Protein AF-A0AA88HCI7-F1 (afdb_monomer_lite)

Foldseek 3Di:
DVVVVVVVVVVVVVVVVVVVVVVVVVVLVVVLVVLVVVLVVVCVVCVVVVVDPDDCDDDPVSNVVCVVCVDVVNVVVSVVSVVVNVVSVVVVVVVVVVVVVVVVVVVVVVVVLVVLLVVLVVLLVVLVVCLVPVQDQDLDLVVLVVVLVVLVVVVVVLVVVVVSLVVSLDDPPDDVVSVVSNVVSVVSSVVSNVSSVVSNVVSVVSSVVSVVLVVLVVVVVVVVVVVVVVVVVVVPDDDDPDPVVVVVVVVVVVVVVVVVVVCVVVVVVSPPDDPDPPPPPDDDDDDDDD

Sequence (290 aa):
MTDLKNKWQDVCNRSVERQRKLEEGLLFSGQFKDALQALLDWLCKVDLPLMKEGPVHGDLDTVIFFKEHATPEDAASVQNKVKQLDESWNKVSEAAQARSDRLEDALTNAEELHRRVKMLFDWLSDGEMELRFNGQLLDDQDECVDQTGDHNRFFEELNEKEHEKNDTLCHPDAVSVIRHWITVIQSRWDEVSNWSRQRDHRFEEHIKQLCNSDELLEELLSWPTKQENTLVDRDAEPLPDHIPTVEKLIEEHNQLMEETAARTPELDRVCKPKQQPKLSMTRKPSRTPM

Secondary structure (DSSP, 8-state):
-HHHHHHHHHHHHHHHHHHHHHHHHHHHHHHHHHHHHHHHHHHHHHHHHHS----S---HHHHHHHHHHS-HHHHHHHHHHHHHHHHHHHHHHHHHHHHHHHHHHHHHHHHHHHHHHHHHHHHHHHHHHHHHH--PPPSSHHHHHHHHHHHHHHHHHHHHHHHHHHHHT--TT--HHHHHHHHHHHHHHHHHHHHHHHHHHHHHHHHHHHHHHHHHHHHHHHHHHHHHHHHHHHHHSPPPS-HHHHHHHHHHHHHHHHHHHHHHHHHHHHSS---PPP----PPP-----

pLDDT: mean 80.74, std 13.55, range [34.84, 94.0]

InterPro domains:
  IPR018159 Spectrin/alpha-actinin [cd00176] (110-272)
  IPR043197 Plakin [PTHR23169] (3-275)

Structure (mmCIF, N/CA/C/O backbone):
data_AF-A0AA88HCI7-F1
#
_entry.id   AF-A0AA88HCI7-F1
#
loop_
_atom_site.group_PDB
_atom_site.id
_atom_site.type_symbol
_atom_site.label_atom_id
_atom_site.label_alt_id
_atom_site.label_comp_id
_atom_site.label_asym_id
_atom_site.label_entity_id
_atom_site.label_seq_id
_atom_site.pdbx_PDB_ins_code
_atom_site.Cartn_x
_atom_site.Cartn_y
_atom_site.Cartn_z
_atom_site.occupancy
_atom_site.B_iso_or_equiv
_atom_site.auth_seq_id
_atom_site.auth_comp_id
_atom_site.auth_asym_id
_atom_site.auth_atom_id
_atom_site.pdbx_PDB_model_num
ATOM 1 N N . MET A 1 1 ? 32.315 -7.203 7.771 1.00 54.06 1 MET A N 1
ATOM 2 C CA . MET A 1 1 ? 33.521 -6.560 7.185 1.00 54.06 1 MET A CA 1
ATOM 3 C C . MET A 1 1 ? 33.781 -7.057 5.758 1.00 54.06 1 MET A C 1
ATOM 5 O O . MET A 1 1 ? 34.031 -6.240 4.882 1.00 54.06 1 MET A O 1
ATOM 9 N N . THR A 1 2 ? 33.639 -8.361 5.500 1.00 81.38 2 THR A N 1
ATOM 10 C CA . THR A 1 2 ? 33.740 -8.991 4.168 1.00 81.38 2 THR A CA 1
ATOM 11 C C . THR A 1 2 ? 32.734 -8.436 3.150 1.00 81.38 2 THR A C 1
ATOM 13 O O . THR A 1 2 ? 33.129 -8.086 2.044 1.00 81.38 2 THR A O 1
ATOM 16 N N . ASP A 1 3 ? 31.474 -8.227 3.546 1.00 86.69 3 ASP A N 1
ATOM 17 C CA . ASP A 1 3 ? 30.434 -7.708 2.637 1.00 86.69 3 ASP A CA 1
ATOM 18 C C . ASP A 1 3 ? 30.705 -6.288 2.143 1.00 86.69 3 ASP A C 1
ATOM 20 O O . ASP A 1 3 ? 30.456 -5.967 0.984 1.00 86.69 3 ASP A O 1
ATOM 24 N N . LEU A 1 4 ? 31.252 -5.430 3.010 1.00 80.31 4 LEU A N 1
ATOM 25 C CA . LEU A 1 4 ? 31.628 -4.069 2.632 1.00 80.31 4 LEU A CA 1
ATOM 26 C C . LEU A 1 4 ? 32.764 -4.087 1.605 1.00 80.31 4 LEU A C 1
ATOM 28 O O . LEU A 1 4 ? 32.733 -3.331 0.640 1.00 80.31 4 LEU A O 1
ATOM 32 N N . LYS A 1 5 ? 33.741 -4.982 1.792 1.00 87.88 5 LYS A N 1
ATOM 33 C CA . LYS A 1 5 ? 34.864 -5.158 0.870 1.00 87.88 5 LYS A CA 1
ATOM 34 C C . LYS A 1 5 ? 34.399 -5.684 -0.492 1.00 87.88 5 LYS A C 1
ATOM 36 O O . LYS A 1 5 ? 34.857 -5.178 -1.510 1.00 87.88 5 LYS A O 1
ATOM 41 N N . ASN A 1 6 ? 33.453 -6.623 -0.508 1.00 92.50 6 ASN A N 1
ATOM 42 C CA . ASN A 1 6 ? 32.854 -7.141 -1.741 1.00 92.50 6 ASN A CA 1
ATOM 43 C C . ASN A 1 6 ? 32.078 -6.046 -2.487 1.00 92.50 6 ASN A C 1
ATOM 45 O O . ASN A 1 6 ? 32.354 -5.792 -3.654 1.00 92.50 6 ASN A O 1
ATOM 49 N N . LYS A 1 7 ? 31.199 -5.309 -1.790 1.00 90.56 7 LYS A N 1
ATOM 50 C CA . LYS A 1 7 ? 30.463 -4.176 -2.380 1.00 90.56 7 LYS A CA 1
ATOM 51 C C . LYS A 1 7 ? 31.399 -3.097 -2.929 1.00 90.56 7 LYS A C 1
ATOM 53 O O . LYS A 1 7 ? 31.144 -2.549 -3.996 1.00 90.56 7 LYS A O 1
ATOM 58 N N . TRP A 1 8 ? 32.485 -2.796 -2.217 1.00 84.81 8 TRP A N 1
ATOM 59 C CA . TRP A 1 8 ? 33.495 -1.839 -2.670 1.00 84.81 8 TRP A CA 1
ATOM 60 C C . TRP A 1 8 ? 34.186 -2.309 -3.955 1.00 84.81 8 TRP A C 1
ATOM 62 O O . TRP A 1 8 ? 34.300 -1.545 -4.912 1.00 84.81 8 TRP A O 1
ATOM 72 N N . GLN A 1 9 ? 34.589 -3.582 -4.003 1.00 92.88 9 GLN A N 1
ATOM 73 C CA . GLN A 1 9 ? 35.205 -4.184 -5.183 1.00 92.88 9 GLN A CA 1
ATOM 74 C C . GLN A 1 9 ? 34.256 -4.159 -6.391 1.00 92.88 9 GLN A C 1
ATOM 76 O O . GLN A 1 9 ? 34.680 -3.804 -7.490 1.00 92.88 9 GLN A O 1
ATOM 81 N N . ASP A 1 10 ? 32.972 -4.457 -6.185 1.00 93.12 10 ASP A N 1
ATOM 82 C CA . ASP A 1 10 ? 31.955 -4.411 -7.239 1.00 93.12 10 ASP A CA 1
ATOM 83 C C . ASP A 1 10 ? 31.770 -3.000 -7.799 1.00 93.12 10 ASP A C 1
ATOM 85 O O . ASP A 1 10 ? 31.700 -2.820 -9.016 1.00 93.12 10 ASP A O 1
ATOM 89 N N . VAL A 1 11 ? 31.733 -1.980 -6.935 1.00 90.31 11 VAL A N 1
ATOM 90 C CA . VAL A 1 11 ? 31.652 -0.577 -7.367 1.00 90.31 11 VAL A CA 1
ATOM 91 C C . VAL A 1 11 ? 32.881 -0.193 -8.190 1.00 90.31 11 VAL A C 1
ATOM 93 O O . VAL A 1 11 ? 32.729 0.389 -9.266 1.00 90.31 11 VAL A O 1
ATOM 96 N N . CYS A 1 12 ? 34.086 -0.558 -7.742 1.00 90.88 12 CYS A N 1
ATOM 97 C CA . CYS A 1 12 ? 35.315 -0.312 -8.496 1.00 90.88 12 CYS A CA 1
ATOM 98 C C . CYS A 1 12 ? 35.282 -0.996 -9.872 1.00 90.88 12 CYS A C 1
ATOM 100 O O . CYS A 1 12 ? 35.531 -0.341 -10.884 1.00 90.88 12 CYS A O 1
ATOM 102 N N . ASN A 1 13 ? 34.899 -2.275 -9.929 1.00 92.44 13 ASN A N 1
ATOM 103 C CA . ASN A 1 13 ? 34.812 -3.037 -11.176 1.00 92.44 13 ASN A CA 1
ATOM 104 C C . ASN A 1 13 ? 33.786 -2.426 -12.145 1.00 92.44 13 ASN A C 1
ATOM 106 O O . ASN A 1 13 ? 34.087 -2.206 -13.318 1.00 92.44 13 ASN A O 1
ATOM 110 N N . ARG A 1 14 ? 32.586 -2.081 -11.656 1.00 92.12 14 ARG A N 1
ATOM 111 C CA . ARG A 1 14 ? 31.541 -1.431 -12.465 1.00 92.12 14 ARG A CA 1
ATOM 112 C C . ARG A 1 14 ? 31.965 -0.049 -12.956 1.00 92.12 14 ARG A C 1
ATOM 114 O O . ARG A 1 14 ? 31.597 0.331 -14.065 1.00 92.12 14 ARG A O 1
ATOM 121 N N . SER A 1 15 ? 32.724 0.696 -12.153 1.00 84.06 15 SER A N 1
ATOM 122 C CA . SER A 1 15 ? 33.252 2.005 -12.542 1.00 84.06 15 SER A CA 1
ATOM 123 C C . SER A 1 15 ? 34.246 1.887 -13.695 1.00 84.06 15 SER A C 1
ATOM 125 O O . SER A 1 15 ? 34.133 2.630 -14.667 1.00 84.06 15 SER A O 1
ATOM 127 N N . VAL A 1 16 ? 35.182 0.936 -13.614 1.00 92.75 16 VAL A N 1
ATOM 128 C CA . VAL A 1 16 ? 36.160 0.676 -14.683 1.00 92.75 16 VAL A CA 1
ATOM 129 C C . VAL A 1 16 ? 35.457 0.218 -15.960 1.00 92.75 16 VAL A C 1
ATOM 131 O O . VAL A 1 16 ? 35.714 0.756 -17.032 1.00 92.75 16 VAL A O 1
ATOM 134 N N . GLU A 1 17 ? 34.505 -0.709 -15.852 1.00 91.88 17 GLU A N 1
ATOM 135 C CA . GLU A 1 17 ? 33.757 -1.197 -17.014 1.00 91.88 17 GLU A CA 1
ATOM 136 C C . GLU A 1 17 ? 32.902 -0.097 -17.664 1.00 91.88 17 GLU A C 1
ATOM 138 O O . GLU A 1 17 ? 32.804 -0.012 -18.889 1.00 91.88 17 GLU A O 1
ATOM 143 N N . ARG A 1 18 ? 32.307 0.798 -16.864 1.00 90.31 18 ARG A N 1
ATOM 144 C CA . ARG A 1 18 ? 31.607 1.980 -17.384 1.00 90.31 18 ARG A CA 1
ATOM 145 C C . ARG A 1 18 ? 32.567 2.922 -18.107 1.00 90.31 18 ARG A C 1
ATOM 147 O O . ARG A 1 18 ? 32.209 3.403 -19.177 1.00 90.31 18 ARG A O 1
ATOM 154 N N . GLN A 1 19 ? 33.749 3.180 -17.545 1.00 85.50 19 GLN A N 1
ATOM 155 C CA . GLN A 1 19 ? 34.764 4.031 -18.171 1.00 85.50 19 GLN A CA 1
ATOM 156 C C . GLN A 1 19 ? 35.184 3.471 -19.535 1.00 85.50 19 GLN A C 1
ATOM 158 O O . GLN A 1 19 ? 35.137 4.201 -20.521 1.00 85.50 19 GLN A O 1
ATOM 163 N N . ARG A 1 20 ? 35.460 2.162 -19.617 1.00 91.19 20 ARG A N 1
ATOM 164 C CA . ARG A 1 20 ? 35.781 1.475 -20.878 1.00 91.19 20 ARG A CA 1
ATOM 165 C C . ARG A 1 20 ? 34.685 1.666 -21.929 1.00 91.19 20 ARG A C 1
ATOM 167 O O . ARG A 1 20 ? 34.968 2.078 -23.048 1.00 91.19 20 ARG A O 1
ATOM 174 N N . LYS A 1 21 ? 33.419 1.437 -21.562 1.00 86.50 21 LYS A N 1
ATOM 175 C CA . LYS A 1 21 ? 32.278 1.629 -22.479 1.00 86.50 21 LYS A CA 1
ATOM 176 C C . LYS A 1 21 ? 32.133 3.076 -22.960 1.00 86.50 21 LYS A C 1
ATOM 178 O O . LYS A 1 21 ? 31.736 3.300 -24.100 1.00 86.50 21 LYS A O 1
ATOM 183 N N . LEU A 1 22 ? 32.420 4.055 -22.099 1.00 80.06 22 LEU A N 1
ATOM 184 C CA . LEU A 1 22 ? 32.380 5.473 -22.467 1.00 80.06 22 LEU A CA 1
ATOM 185 C C . LEU A 1 22 ? 33.504 5.834 -23.441 1.00 80.06 22 LEU A C 1
ATOM 187 O O . LEU A 1 22 ? 33.252 6.545 -24.409 1.00 80.06 22 LEU A O 1
ATOM 191 N N . GLU A 1 23 ? 34.714 5.331 -23.211 1.00 86.44 23 GLU A N 1
ATOM 192 C CA . GLU A 1 23 ? 35.862 5.538 -24.100 1.00 86.44 23 GLU A CA 1
ATOM 193 C C . GLU A 1 23 ? 35.645 4.882 -25.469 1.00 86.44 23 GLU A C 1
ATOM 195 O O . GLU A 1 23 ? 35.885 5.515 -26.495 1.00 86.44 23 GLU A O 1
ATOM 200 N N . GLU A 1 24 ? 35.099 3.663 -25.500 1.00 86.62 24 GLU A N 1
ATOM 201 C CA . GLU A 1 24 ? 34.704 2.979 -26.738 1.00 86.62 24 GLU A CA 1
ATOM 202 C C . GLU A 1 24 ? 33.621 3.750 -27.498 1.00 86.62 24 GLU A C 1
ATOM 204 O O . GLU A 1 24 ? 33.734 3.949 -28.707 1.00 86.62 24 GLU A O 1
ATOM 209 N N . GLY A 1 25 ? 32.598 4.244 -26.793 1.00 79.94 25 GLY A N 1
ATOM 210 C CA . GLY A 1 25 ? 31.548 5.068 -27.389 1.00 79.94 25 GLY A CA 1
ATOM 211 C C . GLY A 1 25 ? 32.064 6.403 -27.934 1.00 79.94 25 GLY A C 1
ATOM 212 O O . GLY A 1 25 ? 31.644 6.828 -29.013 1.00 79.94 25 GLY A O 1
ATOM 213 N N . LEU A 1 26 ? 32.993 7.057 -27.227 1.00 81.56 26 LEU A N 1
ATOM 214 C CA . LEU A 1 26 ? 33.628 8.300 -27.669 1.00 81.56 26 LEU A CA 1
ATOM 215 C C . LEU A 1 26 ? 34.481 8.072 -28.921 1.00 81.56 26 LEU A C 1
ATOM 217 O O . LEU A 1 26 ? 34.370 8.836 -29.879 1.00 81.56 26 LEU A O 1
ATOM 221 N N . LEU A 1 27 ? 35.287 7.006 -28.929 1.00 84.88 27 LEU A N 1
ATOM 222 C CA . LEU A 1 27 ? 36.106 6.627 -30.076 1.00 84.88 27 LEU A CA 1
ATOM 223 C C . LEU A 1 27 ? 35.233 6.332 -31.298 1.00 84.88 27 LEU A C 1
ATOM 225 O O . LEU A 1 27 ? 35.477 6.889 -32.366 1.00 84.88 27 LEU A O 1
ATOM 229 N N . PHE A 1 28 ? 34.186 5.521 -31.127 1.00 80.88 28 PHE A N 1
ATOM 230 C CA . PHE A 1 28 ? 33.244 5.191 -32.195 1.00 80.88 28 PHE A CA 1
ATOM 231 C C . PHE A 1 28 ? 32.548 6.440 -32.750 1.00 80.88 28 PHE A C 1
ATOM 233 O O . PHE A 1 28 ? 32.483 6.627 -33.961 1.00 80.88 28 PHE A O 1
ATOM 240 N N . SER A 1 29 ? 32.082 7.337 -31.875 1.00 77.12 29 SER A N 1
ATOM 241 C CA . SER A 1 29 ? 31.422 8.584 -32.286 1.00 77.12 29 SER A CA 1
ATOM 242 C C . SER A 1 29 ? 32.369 9.511 -33.056 1.00 77.12 29 SER A C 1
ATOM 244 O O . SER A 1 29 ? 31.959 10.134 -34.035 1.00 77.12 29 SER A O 1
ATOM 246 N N . GLY A 1 30 ? 33.638 9.588 -32.638 1.00 80.12 30 GLY A N 1
ATOM 247 C CA . GLY A 1 30 ? 34.680 10.328 -33.351 1.00 80.12 30 GLY A CA 1
ATOM 248 C C . GLY A 1 30 ? 34.955 9.738 -34.734 1.00 80.12 30 GLY A C 1
ATOM 249 O O . GLY A 1 30 ? 34.860 10.449 -35.729 1.00 80.12 30 GLY A O 1
ATOM 250 N N . GLN A 1 31 ? 35.186 8.424 -34.811 1.00 80.25 31 GLN A N 1
ATOM 251 C CA . GLN A 1 31 ? 35.414 7.716 -36.075 1.00 80.25 31 GLN A CA 1
ATOM 252 C C . GLN A 1 31 ? 34.232 7.854 -37.042 1.00 80.25 31 GLN A C 1
ATOM 254 O O . GLN A 1 31 ? 34.439 8.090 -38.229 1.00 80.25 31 GLN A O 1
ATOM 259 N N . PHE A 1 32 ? 32.998 7.754 -36.543 1.00 75.62 32 PHE A N 1
ATOM 260 C CA . PHE A 1 32 ? 31.786 7.945 -37.336 1.00 75.62 32 PHE A CA 1
ATOM 261 C C . PHE A 1 32 ? 31.683 9.372 -37.888 1.00 75.62 32 PHE A C 1
ATOM 263 O O . PHE A 1 32 ? 31.440 9.556 -39.081 1.00 75.62 32 PHE A O 1
ATOM 270 N N . LYS A 1 33 ? 31.918 10.386 -37.043 1.00 80.00 33 LYS A N 1
ATOM 271 C CA . LYS A 1 33 ? 31.925 11.798 -37.451 1.00 80.00 33 LYS A CA 1
ATOM 272 C C . LYS A 1 33 ? 32.994 12.072 -38.511 1.00 80.00 33 LYS A C 1
ATOM 274 O O . LYS A 1 33 ? 32.697 12.715 -39.515 1.00 80.00 33 LYS A O 1
ATOM 279 N N . ASP A 1 34 ? 34.211 11.584 -38.301 1.00 79.69 34 ASP A N 1
ATOM 280 C CA . ASP A 1 34 ? 35.329 11.809 -39.218 1.00 79.69 34 ASP A CA 1
ATOM 281 C C . ASP A 1 34 ? 35.107 11.081 -40.552 1.00 79.69 34 ASP A C 1
ATOM 283 O O . ASP A 1 34 ? 35.370 11.644 -41.614 1.00 79.69 34 ASP A O 1
ATOM 287 N N . ALA A 1 35 ? 34.554 9.863 -40.522 1.00 76.12 35 ALA A N 1
ATOM 288 C CA . ALA A 1 35 ? 34.184 9.119 -41.724 1.00 76.12 35 ALA A CA 1
ATOM 289 C C . ALA A 1 35 ? 33.068 9.819 -42.519 1.00 76.12 35 ALA A C 1
ATOM 291 O O . ALA A 1 35 ? 33.179 9.935 -43.741 1.00 76.12 35 ALA A O 1
ATOM 292 N N . LEU A 1 36 ? 32.032 10.329 -41.840 1.00 77.00 36 LEU A N 1
ATOM 293 C CA . LEU A 1 36 ? 30.975 11.146 -42.449 1.00 77.00 36 LEU A CA 1
ATOM 294 C C . LEU A 1 36 ? 31.535 12.407 -43.095 1.00 77.00 36 LEU A C 1
ATOM 296 O O . LEU A 1 36 ? 31.227 12.689 -44.250 1.00 77.00 36 LEU A O 1
ATOM 300 N N . GLN A 1 37 ? 32.361 13.157 -42.365 1.00 80.00 37 GLN A N 1
ATOM 301 C CA . GLN A 1 37 ? 32.939 14.398 -42.868 1.00 80.00 37 GLN A CA 1
ATOM 302 C C . GLN A 1 37 ? 33.841 14.131 -44.074 1.00 80.00 37 GLN A C 1
ATOM 304 O O . GLN A 1 37 ? 33.723 14.814 -45.084 1.00 80.00 37 GLN A O 1
ATOM 309 N N . ALA A 1 38 ? 34.676 13.089 -44.017 1.00 76.56 38 ALA A N 1
ATOM 310 C CA . ALA A 1 38 ? 35.521 12.694 -45.140 1.00 76.56 38 ALA A CA 1
ATOM 311 C C . ALA A 1 38 ? 34.699 12.291 -46.375 1.00 76.56 38 ALA A C 1
ATOM 313 O O . ALA A 1 38 ? 35.102 12.585 -47.501 1.00 76.56 38 ALA A O 1
ATOM 314 N N . LEU A 1 39 ? 33.554 11.630 -46.177 1.00 73.50 39 LEU A N 1
ATOM 315 C CA . LEU A 1 39 ? 32.638 11.269 -47.255 1.00 73.50 39 LEU A CA 1
ATOM 316 C C . LEU A 1 39 ? 31.935 12.501 -47.846 1.00 73.50 39 LEU A C 1
ATOM 318 O O . LEU A 1 39 ? 31.897 12.636 -49.065 1.00 73.50 39 LEU A O 1
ATOM 322 N N . LEU A 1 40 ? 31.438 13.417 -47.010 1.00 78.44 40 LEU A N 1
ATOM 323 C CA . LEU A 1 40 ? 30.821 14.676 -47.445 1.00 78.44 40 LEU A CA 1
ATOM 324 C C . LEU A 1 40 ? 31.815 15.572 -48.197 1.00 78.44 40 LEU A C 1
ATOM 326 O O . LEU A 1 40 ? 31.502 16.067 -49.278 1.00 78.44 40 LEU A O 1
ATOM 330 N N . ASP A 1 41 ? 33.026 15.740 -47.666 1.00 77.56 41 ASP A N 1
ATOM 331 C CA . ASP A 1 41 ? 34.084 16.540 -48.290 1.00 77.56 41 ASP A CA 1
ATOM 332 C C . ASP A 1 41 ? 34.508 15.955 -49.642 1.00 77.56 41 ASP A C 1
ATOM 334 O O . ASP A 1 41 ? 34.800 16.696 -50.583 1.00 77.56 41 ASP A O 1
ATOM 338 N N . TRP A 1 42 ? 34.554 14.625 -49.755 1.00 71.94 42 TRP A N 1
ATOM 339 C CA . TRP A 1 42 ? 34.860 13.947 -51.011 1.00 71.94 42 TRP A CA 1
ATOM 340 C C . TRP A 1 42 ? 33.711 14.051 -52.016 1.00 71.94 42 TRP A C 1
ATOM 342 O O . TRP A 1 42 ? 33.968 14.395 -53.167 1.00 71.94 42 TRP A O 1
ATOM 352 N N . LEU A 1 43 ? 32.457 13.840 -51.594 1.00 70.06 43 LEU A N 1
ATOM 353 C CA . LEU A 1 43 ? 31.286 14.023 -52.456 1.00 70.06 43 LEU A CA 1
ATOM 354 C C . LEU A 1 43 ? 31.258 15.443 -53.023 1.00 70.06 43 LEU A C 1
ATOM 356 O O . LEU A 1 43 ? 31.162 15.598 -54.231 1.00 70.06 43 LEU A O 1
ATOM 360 N N . CYS A 1 44 ? 31.486 16.473 -52.205 1.00 73.44 44 CYS A N 1
ATOM 361 C CA . CYS A 1 44 ? 31.609 17.852 -52.689 1.00 73.44 44 CYS A CA 1
ATOM 362 C C . CYS A 1 44 ? 32.721 18.034 -53.743 1.00 73.44 44 CYS A C 1
ATOM 364 O O . CYS A 1 44 ? 32.563 18.817 -54.679 1.00 73.44 44 CYS A O 1
ATOM 366 N N . LYS A 1 45 ? 33.852 17.326 -53.610 1.00 66.56 45 LYS A N 1
ATOM 367 C CA . LYS A 1 45 ? 34.979 17.395 -54.561 1.00 66.56 45 LYS A CA 1
ATOM 368 C C . LYS A 1 45 ? 34.727 16.632 -55.860 1.00 66.56 45 LYS A C 1
ATOM 370 O O . LYS A 1 45 ? 35.260 17.036 -56.888 1.00 66.56 45 LYS A O 1
ATOM 375 N N . VAL A 1 46 ? 33.967 15.542 -55.813 1.00 64.19 46 VAL A N 1
ATOM 376 C CA . VAL A 1 46 ? 33.754 14.624 -56.941 1.00 64.19 46 VAL A CA 1
ATOM 377 C C . VAL A 1 46 ? 32.452 14.901 -57.697 1.00 64.19 46 VAL A C 1
ATOM 379 O O . VAL A 1 46 ? 32.402 14.705 -58.909 1.00 64.19 46 VAL A O 1
ATOM 382 N N . ASP A 1 47 ? 31.441 15.453 -57.030 1.00 63.06 47 ASP A N 1
ATOM 383 C CA . ASP A 1 47 ? 30.168 15.856 -57.638 1.00 63.06 47 ASP A CA 1
ATOM 384 C C . ASP A 1 47 ? 30.361 17.010 -58.644 1.00 63.06 47 ASP A C 1
ATOM 386 O O . ASP A 1 47 ? 29.883 16.953 -59.775 1.00 63.06 47 ASP A O 1
ATOM 390 N N . LEU A 1 48 ? 31.175 18.020 -58.302 1.00 59.41 48 LEU A N 1
ATOM 391 C CA . LEU A 1 48 ? 31.416 19.200 -59.152 1.00 59.41 48 LEU A CA 1
ATOM 392 C C . LEU A 1 48 ? 32.081 18.902 -60.521 1.00 59.41 48 LEU A C 1
ATOM 394 O O . LEU A 1 48 ? 31.692 19.539 -61.505 1.00 59.41 48 LEU A O 1
ATOM 398 N N . PRO A 1 49 ? 33.083 18.004 -60.632 1.00 59.59 49 PRO A N 1
ATOM 399 C CA . PRO A 1 49 ? 33.691 17.647 -61.914 1.00 59.59 49 PRO A CA 1
ATOM 400 C C . PRO A 1 49 ? 32.931 16.565 -62.688 1.00 59.59 49 PRO A C 1
ATOM 402 O O . PRO A 1 49 ? 32.897 16.644 -63.911 1.00 59.59 49 PRO A O 1
ATOM 405 N N . LEU A 1 50 ? 32.316 15.580 -62.015 1.00 57.16 50 LEU A N 1
ATOM 406 C CA . LEU A 1 50 ? 31.581 14.498 -62.691 1.00 57.16 50 LEU A CA 1
ATOM 407 C C . LEU A 1 50 ? 30.238 14.963 -63.277 1.00 57.16 50 LEU A C 1
ATOM 409 O O . LEU A 1 50 ? 29.804 14.423 -64.289 1.00 57.16 50 LEU A O 1
ATOM 413 N N . MET A 1 51 ? 29.595 15.971 -62.674 1.00 57.16 51 MET A N 1
ATOM 414 C CA . MET A 1 51 ? 28.339 16.562 -63.170 1.00 57.16 51 MET A CA 1
ATOM 415 C C . MET A 1 51 ? 28.549 17.564 -64.317 1.00 57.16 51 MET A C 1
ATOM 417 O O . MET A 1 51 ? 27.594 17.952 -64.992 1.00 57.16 51 MET A O 1
ATOM 421 N N . LYS A 1 52 ? 29.788 18.020 -64.550 1.00 56.84 52 LYS A N 1
ATOM 422 C CA . LYS A 1 52 ? 30.113 18.859 -65.706 1.00 56.84 52 LYS A CA 1
ATOM 423 C C . LYS A 1 52 ? 30.335 17.967 -66.922 1.00 56.84 52 LYS A C 1
ATOM 425 O O . LYS A 1 52 ? 31.445 17.495 -67.149 1.00 56.84 52 LYS A O 1
ATOM 430 N N . GLU A 1 53 ? 29.312 17.821 -67.762 1.00 53.19 53 GLU A N 1
ATOM 431 C CA . GLU A 1 53 ? 29.499 17.357 -69.142 1.00 53.19 53 GLU A CA 1
ATOM 432 C C . GLU A 1 53 ? 30.226 18.440 -69.957 1.00 53.19 53 GLU A C 1
ATOM 434 O O . GLU A 1 53 ? 29.637 19.233 -70.690 1.00 53.19 53 GLU A O 1
ATOM 439 N N . GLY A 1 54 ? 31.539 18.529 -69.750 1.00 58.44 54 GLY A N 1
ATOM 440 C CA . GLY A 1 54 ? 32.465 19.319 -70.548 1.00 58.44 54 GLY A CA 1
ATOM 441 C C . GLY A 1 54 ? 33.368 18.409 -71.383 1.00 58.44 54 GLY A C 1
ATOM 442 O O . GLY A 1 54 ? 33.471 17.212 -71.112 1.00 58.44 54 GLY A O 1
ATOM 443 N N . PRO A 1 55 ? 34.047 18.941 -72.408 1.00 56.72 55 PRO A N 1
ATOM 444 C CA . PRO A 1 55 ? 34.923 18.127 -73.230 1.00 56.72 55 PRO A CA 1
ATOM 445 C C . PRO A 1 55 ? 36.078 17.547 -72.397 1.00 56.72 55 PRO A C 1
ATOM 447 O O . PRO A 1 55 ? 36.797 18.287 -71.737 1.00 56.72 55 PRO A O 1
ATOM 450 N N . VAL A 1 56 ? 36.305 16.231 -72.470 1.00 58.53 56 VAL A N 1
ATOM 451 C CA . VAL A 1 56 ? 37.400 15.504 -71.778 1.00 58.53 56 VAL A CA 1
ATOM 452 C C . VAL A 1 56 ? 38.808 15.806 -72.330 1.00 58.53 56 VAL A C 1
ATOM 454 O O . VAL A 1 56 ? 39.748 15.046 -72.109 1.00 58.53 56 VAL A O 1
ATOM 457 N N . HIS A 1 57 ? 38.976 16.911 -73.062 1.00 58.28 57 HIS A N 1
ATOM 458 C CA . HIS A 1 57 ? 40.263 17.375 -73.575 1.00 58.28 57 HIS A CA 1
ATOM 459 C C . HIS A 1 57 ? 40.671 18.692 -72.902 1.00 58.28 57 HIS A C 1
ATOM 461 O O . HIS A 1 57 ? 39.988 19.707 -73.019 1.00 58.28 57 HIS A O 1
ATOM 467 N N . GLY A 1 58 ? 41.809 18.643 -72.205 1.00 65.00 58 GLY A N 1
ATOM 468 C CA . GLY A 1 58 ? 42.491 19.744 -71.520 1.00 65.00 58 GLY A CA 1
ATOM 469 C C . GLY A 1 58 ? 44.009 19.513 -71.531 1.00 65.00 58 GLY A C 1
ATOM 470 O O . GLY A 1 58 ? 44.490 18.664 -72.286 1.00 65.00 58 GLY A O 1
ATOM 471 N N . ASP A 1 59 ? 44.773 20.258 -70.728 1.00 73.94 59 ASP A N 1
ATOM 472 C CA . ASP A 1 59 ? 46.209 20.003 -70.556 1.00 73.94 59 ASP A CA 1
ATOM 473 C C . ASP A 1 59 ? 46.465 18.611 -69.944 1.00 73.94 59 ASP A C 1
ATOM 475 O O . ASP A 1 59 ? 45.590 18.003 -69.319 1.00 73.94 59 ASP A O 1
ATOM 479 N N . LEU A 1 60 ? 47.670 18.082 -70.174 1.00 75.44 60 LEU A N 1
ATOM 480 C CA . LEU A 1 60 ? 48.043 16.719 -69.796 1.00 75.44 60 LEU A CA 1
ATOM 481 C C . LEU A 1 60 ? 47.877 16.467 -68.289 1.00 75.44 60 LEU A C 1
ATOM 483 O O . LEU A 1 60 ? 47.454 15.373 -67.916 1.00 75.44 60 LEU A O 1
ATOM 487 N N . ASP A 1 61 ? 48.141 17.468 -67.448 1.00 73.94 61 ASP A N 1
ATOM 488 C CA . ASP A 1 61 ? 48.054 17.334 -65.994 1.00 73.94 61 ASP A CA 1
ATOM 489 C C . ASP A 1 61 ? 46.594 17.164 -65.554 1.00 73.94 61 ASP A C 1
ATOM 491 O O . ASP A 1 61 ? 46.289 16.285 -64.748 1.00 73.94 61 ASP A O 1
ATOM 495 N N . THR A 1 62 ? 45.665 17.912 -66.157 1.00 70.00 62 THR A N 1
ATOM 496 C CA . THR A 1 62 ? 44.220 17.772 -65.907 1.00 70.00 62 THR A CA 1
ATOM 497 C C . THR A 1 62 ? 43.691 16.388 -66.311 1.00 70.00 62 THR A C 1
ATOM 499 O O . THR A 1 62 ? 42.914 15.770 -65.579 1.00 70.00 62 THR A O 1
ATOM 502 N N . VAL A 1 63 ? 44.120 15.859 -67.461 1.00 70.81 63 VAL A N 1
ATOM 503 C CA . VAL A 1 63 ? 43.679 14.536 -67.944 1.00 70.81 63 VAL A CA 1
ATOM 504 C C . VAL A 1 63 ? 44.286 13.398 -67.115 1.00 70.81 63 VAL A C 1
ATOM 506 O O . VAL A 1 63 ? 43.587 12.428 -66.813 1.00 70.81 63 VAL A O 1
ATOM 509 N N . ILE A 1 64 ? 45.559 13.509 -66.716 1.00 72.56 64 ILE A N 1
ATOM 510 C CA . ILE A 1 64 ? 46.206 12.552 -65.804 1.00 72.56 64 ILE A CA 1
ATOM 511 C C . ILE A 1 64 ? 45.498 12.564 -64.450 1.00 72.56 64 ILE A C 1
ATOM 513 O O . ILE A 1 64 ? 45.122 11.500 -63.964 1.00 72.56 64 ILE A O 1
ATOM 517 N N . PHE A 1 65 ? 45.216 13.747 -63.900 1.00 70.38 65 PHE A N 1
ATOM 518 C CA . PHE A 1 65 ? 44.504 13.894 -62.634 1.00 70.38 65 PHE A CA 1
ATOM 519 C C . PHE A 1 65 ? 43.143 13.178 -62.648 1.00 70.38 65 PHE A C 1
ATOM 521 O O . PHE A 1 65 ? 42.867 12.380 -61.752 1.00 70.38 65 PHE A O 1
ATOM 528 N N . PHE A 1 66 ? 42.314 13.385 -63.679 1.00 68.62 66 PHE A N 1
ATOM 529 C CA . PHE A 1 66 ? 41.024 12.692 -63.791 1.00 68.62 66 PHE A CA 1
ATOM 530 C C . PHE A 1 66 ? 41.167 11.183 -64.008 1.00 68.62 66 PHE A C 1
ATOM 532 O O . PHE A 1 66 ? 40.402 10.415 -63.432 1.00 68.62 66 PHE A O 1
ATOM 539 N N . LYS A 1 67 ? 42.147 10.735 -64.801 1.00 70.06 67 LYS A N 1
ATOM 540 C CA . LYS A 1 67 ? 42.401 9.305 -65.028 1.00 70.06 67 LYS A CA 1
ATOM 541 C C . LYS A 1 67 ? 42.848 8.586 -63.751 1.00 70.06 67 LYS A C 1
ATOM 543 O O . LYS A 1 67 ? 42.470 7.437 -63.548 1.00 70.06 67 LYS A O 1
ATOM 548 N N . GLU A 1 68 ? 43.646 9.248 -62.918 1.00 67.69 68 GLU A N 1
ATOM 549 C CA . GLU A 1 68 ? 44.154 8.698 -61.657 1.00 67.69 68 GLU A CA 1
ATOM 550 C C . GLU A 1 68 ? 43.115 8.696 -60.527 1.00 67.69 68 GLU A C 1
ATOM 552 O O . GLU A 1 68 ? 43.231 7.863 -59.639 1.00 67.69 68 GLU A O 1
ATOM 557 N N . HIS A 1 69 ? 42.096 9.568 -60.569 1.00 63.25 69 HIS A N 1
ATOM 558 C CA . HIS A 1 69 ? 41.075 9.696 -59.509 1.00 63.25 69 HIS A CA 1
ATOM 559 C C . HIS A 1 69 ? 39.675 9.184 -59.902 1.00 63.25 69 HIS A C 1
ATOM 561 O O . HIS A 1 69 ? 38.755 9.186 -59.084 1.00 63.25 69 HIS A O 1
ATOM 567 N N . ALA A 1 70 ? 39.481 8.770 -61.158 1.00 64.56 70 ALA A N 1
ATOM 568 C CA . ALA A 1 70 ? 38.267 8.110 -61.646 1.00 64.56 70 ALA A CA 1
ATOM 569 C C . ALA A 1 70 ? 38.480 6.595 -61.804 1.00 64.56 70 ALA A C 1
ATOM 571 O O . ALA A 1 70 ? 37.941 5.967 -62.722 1.00 64.56 70 ALA A O 1
ATOM 572 N N . THR A 1 71 ? 39.314 6.000 -60.946 1.00 67.75 71 THR A N 1
ATOM 573 C CA . THR A 1 71 ? 39.618 4.572 -61.033 1.00 67.75 71 THR A CA 1
ATOM 574 C C . THR A 1 71 ? 38.494 3.727 -60.418 1.00 67.75 71 THR A C 1
ATOM 576 O O . THR A 1 71 ? 37.815 4.151 -59.477 1.00 67.75 71 THR A O 1
ATOM 579 N N . PRO A 1 72 ? 38.290 2.486 -60.897 1.00 72.38 72 PRO A N 1
ATOM 580 C CA . PRO A 1 72 ? 37.387 1.535 -60.247 1.00 72.38 72 PRO A CA 1
ATOM 581 C C . PRO A 1 72 ? 37.749 1.250 -58.778 1.00 72.38 72 PRO A C 1
ATOM 583 O O . PRO A 1 72 ? 36.873 0.893 -57.992 1.00 72.38 72 PRO A O 1
ATOM 586 N N . GLU A 1 73 ? 39.022 1.415 -58.402 1.00 74.00 73 GLU A N 1
ATOM 587 C CA . GLU A 1 73 ? 39.515 1.242 -57.030 1.00 74.00 73 GLU A CA 1
ATOM 588 C C . GLU A 1 73 ? 39.025 2.362 -56.100 1.00 74.00 73 GLU A C 1
ATOM 590 O O . GLU A 1 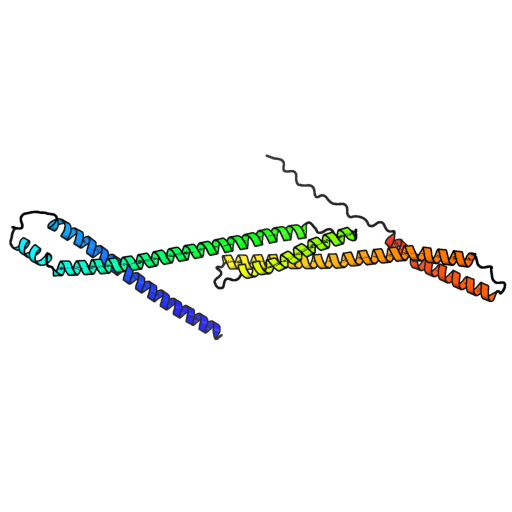73 ? 38.564 2.073 -54.992 1.00 74.00 73 GLU A O 1
ATOM 595 N N . ASP A 1 74 ? 39.014 3.616 -56.567 1.00 70.62 74 ASP A N 1
ATOM 596 C CA . ASP A 1 74 ? 38.434 4.746 -55.827 1.00 70.62 74 ASP A CA 1
ATOM 597 C C . ASP A 1 74 ? 36.931 4.550 -55.607 1.00 70.62 74 ASP A C 1
ATOM 599 O O . ASP A 1 74 ? 36.427 4.705 -54.491 1.00 70.62 74 ASP A O 1
ATOM 603 N N . ALA A 1 75 ? 36.215 4.117 -56.650 1.00 72.31 75 ALA A N 1
ATOM 604 C CA . ALA A 1 75 ? 34.792 3.803 -56.558 1.00 72.31 75 ALA A CA 1
ATOM 605 C C . ALA A 1 75 ? 34.514 2.658 -55.562 1.00 72.31 75 ALA A C 1
ATOM 607 O O . ALA A 1 75 ? 33.588 2.752 -54.752 1.00 72.31 75 ALA A O 1
ATOM 608 N N . ALA A 1 76 ? 35.330 1.599 -55.567 1.00 77.50 76 ALA A N 1
ATOM 609 C CA . ALA A 1 76 ? 35.213 0.486 -54.623 1.00 77.50 76 ALA A CA 1
ATOM 610 C C . ALA A 1 76 ? 35.514 0.910 -53.172 1.00 77.50 76 ALA A C 1
ATOM 612 O O . ALA A 1 76 ? 34.813 0.499 -52.242 1.00 77.50 76 ALA A O 1
ATOM 613 N N . SER A 1 77 ? 36.517 1.768 -52.970 1.00 76.31 77 SER A N 1
ATOM 614 C CA . SER A 1 77 ? 36.863 2.343 -51.663 1.00 76.31 77 SER A CA 1
ATOM 615 C C . SER A 1 77 ? 35.715 3.182 -51.090 1.00 76.31 77 SER A C 1
ATOM 617 O O . SER A 1 77 ? 35.346 3.031 -49.922 1.00 76.31 77 SER A O 1
ATOM 619 N N . VAL A 1 78 ? 35.077 4.006 -51.926 1.00 72.00 78 VAL A N 1
ATOM 620 C CA . VAL A 1 78 ? 33.900 4.805 -51.549 1.00 72.00 78 VAL A CA 1
ATOM 621 C C . VAL A 1 78 ? 32.709 3.916 -51.222 1.00 72.00 78 VAL A C 1
ATOM 623 O O . VAL A 1 78 ? 32.083 4.106 -50.181 1.00 72.00 78 VAL A O 1
ATOM 626 N N . GLN A 1 79 ? 32.428 2.901 -52.042 1.00 77.69 79 GLN A N 1
ATOM 627 C CA . GLN A 1 79 ? 31.368 1.936 -51.744 1.00 77.69 79 GLN A CA 1
ATOM 628 C C . GLN A 1 79 ? 31.589 1.238 -50.397 1.00 77.69 79 GLN A C 1
ATOM 630 O O . GLN A 1 79 ? 30.631 1.026 -49.658 1.00 77.69 79 GLN A O 1
ATOM 635 N N . ASN A 1 80 ? 32.835 0.912 -50.041 1.00 81.69 80 ASN A N 1
ATOM 636 C CA . ASN A 1 80 ? 33.151 0.334 -48.736 1.00 81.69 80 ASN A CA 1
ATOM 637 C C . ASN A 1 80 ? 32.896 1.331 -47.588 1.00 81.69 80 ASN A C 1
ATOM 639 O O . ASN A 1 80 ? 32.263 0.975 -46.597 1.00 81.69 80 ASN A O 1
ATOM 643 N N . LYS A 1 81 ? 33.305 2.599 -47.734 1.00 76.25 81 LYS A N 1
ATOM 644 C CA . LYS A 1 81 ? 33.030 3.646 -46.730 1.00 76.25 81 LYS A CA 1
ATOM 645 C C . LYS A 1 81 ? 31.533 3.915 -46.552 1.00 76.25 81 LYS A C 1
ATOM 647 O O . LYS A 1 81 ? 31.083 4.047 -45.419 1.00 76.25 81 LYS A O 1
ATOM 652 N N . VAL A 1 82 ? 30.759 3.943 -47.640 1.00 81.94 82 VAL A N 1
ATOM 653 C CA . VAL A 1 82 ? 29.289 4.062 -47.592 1.00 81.94 82 VAL A CA 1
ATOM 654 C C . VAL A 1 82 ? 28.675 2.874 -46.853 1.00 81.94 82 VAL A C 1
ATOM 656 O O . VAL A 1 82 ? 27.831 3.079 -45.988 1.00 81.94 82 VAL A O 1
ATOM 659 N N . LYS A 1 83 ? 29.127 1.643 -47.126 1.00 82.88 83 LYS A N 1
ATOM 660 C CA . LYS A 1 83 ? 28.656 0.447 -46.407 1.00 82.88 83 LYS A CA 1
ATOM 661 C C . LYS A 1 83 ? 28.954 0.515 -44.907 1.00 82.88 83 LYS A C 1
ATOM 663 O O . LYS A 1 83 ? 28.067 0.259 -44.104 1.00 82.88 83 LYS A O 1
ATOM 668 N N . GLN A 1 84 ? 30.166 0.912 -44.518 1.00 81.62 84 GLN A N 1
ATOM 669 C CA . GLN A 1 84 ? 30.531 1.064 -43.100 1.00 81.62 84 GLN A CA 1
ATOM 670 C C . GLN A 1 84 ? 29.711 2.153 -42.398 1.00 81.62 84 GLN A C 1
ATOM 672 O O . GLN A 1 84 ? 29.371 2.023 -41.217 1.00 81.62 84 GLN A O 1
ATOM 677 N N . LEU A 1 85 ? 29.392 3.228 -43.124 1.00 80.62 85 LEU A N 1
ATOM 678 C CA . LEU A 1 85 ? 28.537 4.295 -42.628 1.00 80.62 85 LEU A CA 1
ATOM 679 C C . LEU A 1 85 ? 27.104 3.805 -42.404 1.00 80.62 85 LEU A C 1
ATOM 681 O O . LEU A 1 85 ? 26.543 4.070 -41.345 1.00 80.62 85 LEU A O 1
ATOM 685 N N . ASP A 1 86 ? 26.551 3.070 -43.366 1.00 84.44 86 ASP A N 1
ATOM 686 C CA . ASP A 1 86 ? 25.217 2.474 -43.283 1.00 84.44 86 ASP A CA 1
ATOM 687 C C . ASP A 1 86 ? 25.113 1.494 -42.102 1.00 84.44 86 ASP A C 1
ATOM 689 O O . ASP A 1 86 ? 24.215 1.604 -41.269 1.00 84.44 86 ASP A O 1
ATOM 693 N N . GLU A 1 87 ? 26.105 0.615 -41.923 1.00 85.75 87 GLU A N 1
ATOM 694 C CA . GLU A 1 87 ? 26.176 -0.292 -40.770 1.00 85.75 87 GLU A CA 1
ATOM 695 C C . GLU A 1 87 ? 26.237 0.455 -39.428 1.00 85.75 87 GLU A C 1
ATOM 697 O O . GLU A 1 87 ? 25.592 0.059 -38.452 1.00 85.75 87 GLU A O 1
ATOM 702 N N . SER A 1 88 ? 27.024 1.531 -39.355 1.00 81.19 88 SER A N 1
ATOM 703 C CA . SER A 1 88 ? 27.152 2.347 -38.143 1.00 81.19 88 SER A CA 1
ATOM 704 C C . SER A 1 88 ? 25.869 3.120 -37.844 1.00 81.19 88 SER A C 1
ATOM 706 O O . SER A 1 88 ? 25.449 3.184 -36.688 1.00 81.19 88 SER A O 1
ATOM 708 N N . TRP A 1 89 ? 25.227 3.661 -38.881 1.00 86.56 89 TRP A N 1
ATOM 709 C CA . TRP A 1 89 ? 23.934 4.329 -38.792 1.00 86.56 89 TRP A CA 1
ATOM 710 C C . TRP A 1 89 ? 22.858 3.384 -38.256 1.00 86.56 89 TRP A C 1
ATOM 712 O O . TRP A 1 89 ? 22.192 3.720 -37.277 1.00 86.56 89 TRP A O 1
ATOM 722 N N . ASN A 1 90 ? 22.754 2.178 -38.820 1.00 88.94 90 ASN A N 1
ATOM 723 C CA . ASN A 1 90 ? 21.783 1.174 -38.386 1.00 88.94 90 ASN A CA 1
ATOM 724 C C . ASN A 1 90 ? 21.983 0.803 -36.907 1.00 88.94 90 ASN A C 1
ATOM 726 O O . ASN A 1 90 ? 21.029 0.847 -36.133 1.00 88.94 90 ASN A O 1
ATOM 730 N N . LYS A 1 91 ? 23.229 0.573 -36.466 1.00 84.19 91 LYS A N 1
ATOM 731 C CA . LYS A 1 91 ? 23.542 0.294 -35.048 1.00 84.19 91 LYS A CA 1
ATOM 732 C C . LYS A 1 91 ? 23.122 1.425 -34.110 1.00 84.19 91 LYS A C 1
ATOM 734 O O . LYS A 1 91 ? 22.551 1.169 -33.051 1.00 84.19 91 LYS A O 1
ATOM 739 N N . VAL A 1 92 ? 23.429 2.676 -34.464 1.00 85.50 92 VAL A N 1
ATOM 740 C CA . VAL A 1 92 ? 23.063 3.840 -33.641 1.00 85.50 92 VAL A CA 1
ATOM 741 C C . VAL A 1 92 ? 21.548 4.023 -33.612 1.00 85.50 92 VAL A C 1
ATOM 743 O O . VAL A 1 92 ? 21.000 4.291 -32.544 1.00 85.50 92 VAL A O 1
ATOM 746 N N . SER A 1 93 ? 20.868 3.837 -34.746 1.00 89.56 93 SER A N 1
ATOM 747 C CA . SER A 1 93 ? 19.411 3.953 -34.834 1.00 89.56 93 SER A CA 1
ATOM 748 C C . SER A 1 93 ? 18.705 2.887 -33.996 1.00 89.56 93 SER A C 1
ATOM 750 O O . SER A 1 93 ? 17.797 3.213 -33.236 1.00 89.56 93 SER A O 1
ATOM 752 N N . GLU A 1 94 ? 19.148 1.630 -34.071 1.00 91.81 94 GLU A N 1
ATOM 753 C CA . GLU A 1 94 ? 18.606 0.538 -33.254 1.00 91.81 94 GLU A CA 1
ATOM 754 C C . GLU A 1 94 ? 18.835 0.791 -31.760 1.00 91.81 94 GLU A C 1
ATOM 756 O O . GLU A 1 94 ? 17.918 0.652 -30.951 1.00 91.81 94 GLU A O 1
ATOM 761 N N . ALA A 1 95 ? 20.041 1.225 -31.377 1.00 88.25 95 ALA A N 1
ATOM 762 C CA . ALA A 1 95 ? 20.353 1.543 -29.987 1.00 88.25 95 ALA A CA 1
ATOM 763 C C . ALA A 1 95 ? 19.538 2.738 -29.459 1.00 88.25 95 ALA A C 1
ATOM 765 O O . ALA A 1 95 ? 19.142 2.747 -28.290 1.00 88.25 95 ALA A O 1
ATOM 766 N N . ALA A 1 96 ? 19.285 3.744 -30.302 1.00 87.56 96 ALA A N 1
ATOM 767 C CA . ALA A 1 96 ? 18.442 4.884 -29.966 1.00 87.56 96 ALA A CA 1
ATOM 768 C C . ALA A 1 96 ? 16.979 4.462 -29.774 1.00 87.56 96 ALA A C 1
ATOM 770 O O . ALA A 1 96 ? 16.380 4.848 -28.770 1.00 87.56 96 ALA A O 1
ATOM 771 N N . GLN A 1 97 ? 16.443 3.618 -30.663 1.00 94.00 97 GLN A N 1
ATOM 772 C CA . GLN A 1 97 ? 15.082 3.094 -30.541 1.00 94.00 97 GLN A CA 1
ATOM 773 C C . GLN A 1 97 ? 14.925 2.247 -29.276 1.00 94.00 97 GLN A C 1
ATOM 775 O O . GLN A 1 97 ? 14.080 2.547 -28.441 1.00 94.00 97 GLN A O 1
ATOM 780 N N . ALA A 1 98 ? 15.825 1.286 -29.047 1.00 93.06 98 ALA A N 1
ATOM 781 C CA . ALA A 1 98 ? 15.795 0.452 -27.847 1.00 93.06 98 ALA A CA 1
ATOM 782 C C . ALA A 1 98 ? 15.921 1.274 -26.551 1.00 93.06 98 ALA A C 1
ATOM 784 O O . ALA A 1 98 ? 15.383 0.903 -25.507 1.00 93.06 98 ALA A O 1
ATOM 785 N N . ARG A 1 99 ? 16.649 2.400 -26.581 1.00 90.44 99 ARG A N 1
ATOM 786 C CA . ARG A 1 99 ? 16.691 3.339 -25.453 1.00 90.44 99 ARG A CA 1
ATOM 787 C C . ARG A 1 99 ? 15.364 4.078 -25.281 1.00 90.44 99 ARG A C 1
ATOM 789 O O . ARG A 1 99 ? 14.983 4.290 -24.134 1.00 90.44 99 ARG A O 1
ATOM 796 N N . SER A 1 100 ? 14.712 4.481 -26.371 1.00 92.69 100 SER A N 1
ATOM 797 C CA . SER A 1 100 ? 13.393 5.120 -26.342 1.00 92.69 100 SER A CA 1
ATOM 798 C C . SER A 1 100 ? 12.362 4.198 -25.701 1.00 92.69 100 SER A C 1
ATOM 800 O O . SER A 1 100 ? 11.785 4.570 -24.684 1.00 92.69 100 SER A O 1
ATOM 802 N N . ASP A 1 101 ? 12.247 2.962 -26.194 1.00 92.25 101 ASP A N 1
ATOM 803 C CA . ASP A 1 101 ? 11.282 1.970 -25.703 1.00 92.25 101 ASP A CA 1
ATOM 804 C C . ASP A 1 101 ? 11.470 1.721 -24.196 1.00 92.25 101 ASP A C 1
ATOM 806 O O . ASP A 1 101 ? 10.540 1.808 -23.400 1.00 92.25 101 ASP A O 1
ATOM 810 N N . ARG A 1 102 ? 12.724 1.538 -23.758 1.00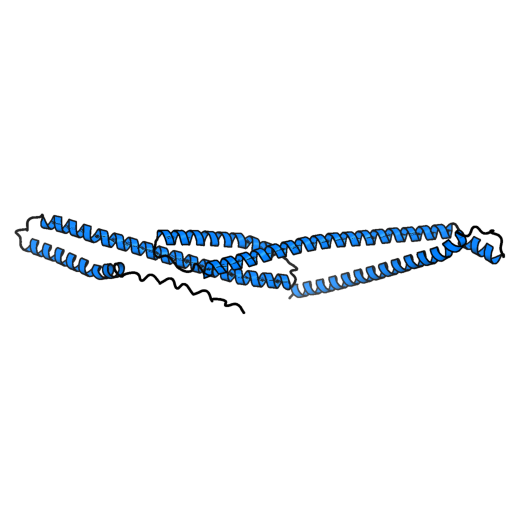 89.50 102 ARG A N 1
ATOM 811 C CA . ARG A 1 102 ? 13.048 1.358 -22.332 1.00 89.50 102 ARG A CA 1
ATOM 812 C C . ARG A 1 102 ? 12.701 2.566 -21.463 1.00 89.50 102 ARG A C 1
ATOM 814 O O . ARG A 1 102 ? 12.453 2.393 -20.270 1.00 89.50 102 ARG A O 1
ATOM 821 N N . LEU A 1 103 ? 12.782 3.784 -22.000 1.00 88.12 103 LEU A N 1
ATOM 822 C CA . LEU A 1 103 ? 12.419 4.998 -21.268 1.00 88.12 103 LEU A CA 1
ATOM 823 C C . LEU A 1 103 ? 10.901 5.166 -21.189 1.00 88.12 103 LEU A C 1
ATOM 825 O O . LEU A 1 103 ? 10.418 5.596 -20.145 1.00 88.12 103 LEU A O 1
ATOM 829 N N . GLU A 1 104 ? 10.165 4.796 -22.235 1.00 91.50 104 GLU A N 1
ATOM 830 C CA . GLU A 1 104 ? 8.699 4.768 -22.229 1.00 91.50 104 GLU A CA 1
ATOM 831 C C . GLU A 1 104 ? 8.161 3.730 -21.236 1.00 91.50 104 GLU A C 1
ATOM 833 O O . GLU A 1 104 ? 7.298 4.051 -20.414 1.00 91.50 104 GLU A O 1
ATOM 838 N N . ASP A 1 105 ? 8.743 2.528 -21.213 1.00 86.81 105 ASP A N 1
ATOM 839 C CA . ASP A 1 105 ? 8.426 1.505 -20.213 1.00 86.81 105 ASP A CA 1
ATOM 840 C C . ASP A 1 105 ? 8.715 2.009 -18.791 1.00 86.81 105 ASP A C 1
ATOM 842 O O . ASP A 1 105 ? 7.898 1.869 -17.878 1.00 86.81 105 ASP A O 1
ATOM 846 N N . ALA A 1 106 ? 9.883 2.623 -18.573 1.00 84.06 106 ALA A N 1
ATOM 847 C CA . ALA A 1 106 ? 10.252 3.166 -17.268 1.00 84.06 106 ALA A CA 1
ATOM 848 C C . ALA A 1 106 ? 9.323 4.310 -16.829 1.00 84.06 106 ALA A C 1
ATOM 850 O O . ALA A 1 106 ? 8.981 4.391 -15.648 1.00 84.06 106 ALA A O 1
ATOM 851 N N . LEU A 1 107 ? 8.903 5.172 -17.760 1.00 85.00 107 LEU A N 1
ATOM 852 C CA . LEU A 1 107 ? 7.950 6.248 -17.499 1.00 85.00 107 LEU A CA 1
ATOM 853 C C . LEU A 1 107 ? 6.586 5.683 -17.099 1.00 85.00 107 LEU A C 1
ATOM 855 O O . LEU A 1 107 ? 6.056 6.075 -16.063 1.00 85.00 107 LEU A O 1
ATOM 859 N N . THR A 1 108 ? 6.072 4.711 -17.853 1.00 87.56 108 THR A N 1
ATOM 860 C CA . THR A 1 108 ? 4.790 4.049 -17.569 1.00 87.56 108 THR A CA 1
ATOM 861 C C . THR A 1 108 ? 4.788 3.425 -16.171 1.00 87.56 108 THR A C 1
ATOM 863 O O . THR A 1 108 ? 3.873 3.654 -15.378 1.00 87.56 108 THR A O 1
ATOM 866 N N . ASN A 1 109 ? 5.861 2.707 -15.823 1.00 84.25 109 ASN A N 1
ATOM 867 C CA . ASN A 1 109 ? 6.031 2.123 -14.492 1.00 84.25 109 ASN A CA 1
ATOM 868 C C . ASN A 1 109 ? 6.116 3.195 -13.388 1.00 84.25 109 ASN A C 1
ATOM 870 O O . ASN A 1 109 ? 5.531 3.034 -12.315 1.00 84.25 109 ASN A O 1
ATOM 874 N N . ALA A 1 110 ? 6.822 4.304 -13.632 1.00 83.25 110 ALA A N 1
ATOM 875 C CA . ALA A 1 110 ? 6.935 5.401 -12.671 1.00 83.25 110 ALA A CA 1
ATOM 876 C C . ALA A 1 110 ? 5.591 6.114 -12.437 1.00 83.25 110 ALA A C 1
ATOM 878 O O . ALA A 1 110 ? 5.262 6.447 -11.296 1.00 83.25 110 ALA A O 1
ATOM 879 N N . GLU A 1 111 ? 4.801 6.324 -13.490 1.00 86.81 111 GLU A N 1
ATOM 880 C CA . GLU A 1 111 ? 3.456 6.900 -13.402 1.00 86.81 111 GLU A CA 1
ATOM 881 C C . GLU A 1 111 ? 2.495 5.987 -12.639 1.00 86.81 111 GLU A C 1
ATOM 883 O O . GLU A 1 111 ? 1.715 6.459 -11.808 1.00 86.81 111 GLU A O 1
ATOM 888 N N . GLU A 1 112 ? 2.561 4.676 -12.877 1.00 87.50 112 GLU A N 1
ATOM 889 C CA . GLU A 1 112 ? 1.763 3.702 -12.140 1.00 87.50 112 GLU A CA 1
ATOM 890 C C . GLU A 1 112 ? 2.126 3.668 -10.653 1.00 87.50 112 GLU A C 1
ATOM 892 O O . GLU A 1 112 ? 1.231 3.736 -9.805 1.00 87.50 112 GLU A O 1
ATOM 897 N N . LEU A 1 113 ? 3.421 3.644 -10.326 1.00 84.44 113 LEU A N 1
ATOM 898 C CA . LEU A 1 113 ? 3.891 3.739 -8.946 1.00 84.44 113 LEU A CA 1
ATOM 899 C C . LEU A 1 113 ? 3.373 5.016 -8.277 1.00 84.44 113 LEU A C 1
ATOM 901 O O . LEU A 1 113 ? 2.824 4.966 -7.177 1.00 84.44 113 LEU A O 1
ATOM 905 N N . HIS A 1 114 ? 3.516 6.162 -8.947 1.00 86.19 114 HIS A N 1
ATOM 906 C CA . HIS A 1 114 ? 3.052 7.439 -8.417 1.00 86.19 114 HIS A CA 1
ATOM 907 C C . HIS A 1 114 ? 1.538 7.438 -8.162 1.00 86.19 114 HIS A C 1
ATOM 909 O O . HIS A 1 114 ? 1.087 7.926 -7.124 1.00 86.19 114 HIS A O 1
ATOM 915 N N . ARG A 1 115 ? 0.754 6.838 -9.066 1.00 89.25 115 ARG A N 1
ATOM 916 C CA . ARG A 1 115 ? -0.696 6.675 -8.908 1.00 89.25 115 ARG A CA 1
ATOM 917 C C . ARG A 1 115 ? -1.040 5.841 -7.673 1.00 89.25 115 ARG A C 1
ATOM 919 O O . ARG A 1 115 ? -1.854 6.288 -6.870 1.00 89.25 115 ARG A O 1
ATOM 926 N N . ARG A 1 116 ? -0.400 4.680 -7.490 1.00 88.31 116 ARG A N 1
ATOM 927 C CA . ARG A 1 116 ? -0.618 3.798 -6.325 1.00 88.31 116 ARG A CA 1
ATOM 928 C C . ARG A 1 116 ? -0.248 4.488 -5.011 1.00 88.31 116 ARG A C 1
ATOM 930 O O . ARG A 1 116 ? -1.037 4.490 -4.073 1.00 88.31 116 ARG A O 1
ATOM 937 N N . VAL A 1 117 ? 0.911 5.150 -4.970 1.00 88.00 117 VAL A N 1
ATOM 938 C CA . VAL A 1 117 ? 1.369 5.940 -3.813 1.00 88.00 117 VAL A CA 1
ATOM 939 C C . VAL A 1 117 ? 0.364 7.032 -3.452 1.00 88.00 117 VAL A C 1
ATOM 941 O O . VAL A 1 117 ? 0.035 7.200 -2.280 1.00 88.00 117 VAL A O 1
ATOM 944 N N . LYS A 1 118 ? -0.149 7.763 -4.446 1.00 89.50 118 LYS A N 1
ATOM 945 C CA . LYS A 1 118 ? -1.152 8.803 -4.215 1.00 89.50 118 LYS A CA 1
ATOM 946 C C . LYS A 1 118 ? -2.452 8.226 -3.652 1.00 89.50 118 LYS A C 1
ATOM 948 O O . LYS A 1 118 ? -2.951 8.751 -2.666 1.00 89.50 118 LYS A O 1
ATOM 953 N N . MET A 1 119 ? -2.953 7.131 -4.224 1.00 91.00 119 MET A N 1
ATOM 954 C CA . MET A 1 119 ? -4.154 6.459 -3.717 1.00 91.00 119 MET A CA 1
ATOM 955 C C . MET A 1 119 ? -3.994 6.019 -2.256 1.00 91.00 119 MET A C 1
ATOM 957 O O . MET A 1 119 ? -4.910 6.222 -1.466 1.00 91.00 119 MET A O 1
ATOM 961 N N . LEU A 1 120 ? -2.826 5.487 -1.875 1.00 90.69 120 LEU A N 1
ATOM 962 C CA . LEU A 1 120 ? -2.530 5.141 -0.480 1.00 90.69 120 LEU A CA 1
ATOM 963 C C . LEU A 1 120 ? -2.518 6.370 0.435 1.00 90.69 120 LEU A C 1
ATOM 965 O O . LEU A 1 120 ? -3.023 6.303 1.551 1.00 90.69 120 LEU A O 1
ATOM 969 N N . PHE A 1 121 ? -1.954 7.493 -0.014 1.00 90.88 121 PHE A N 1
ATOM 970 C CA . PHE A 1 121 ? -1.961 8.731 0.767 1.00 90.88 121 PHE A CA 1
ATOM 971 C C . PHE A 1 121 ? -3.364 9.292 0.979 1.00 90.88 121 PHE A C 1
ATOM 973 O O . PHE A 1 121 ? -3.662 9.749 2.084 1.00 90.88 121 PHE A O 1
ATOM 980 N N . ASP A 1 122 ? -4.190 9.278 -0.064 1.00 92.50 122 ASP A N 1
ATOM 981 C CA . ASP A 1 122 ? -5.569 9.752 0.001 1.00 92.50 122 ASP A CA 1
ATOM 982 C C . ASP A 1 122 ? -6.371 8.850 0.958 1.00 92.50 122 ASP A C 1
ATOM 984 O O . ASP A 1 122 ? -6.920 9.346 1.939 1.00 92.50 122 ASP A O 1
ATOM 988 N N . TRP A 1 123 ? -6.287 7.523 0.789 1.00 94.00 123 TRP A N 1
ATOM 989 C CA . TRP A 1 123 ? -6.944 6.547 1.668 1.00 94.00 123 TRP A CA 1
ATOM 990 C C . TRP A 1 123 ? -6.501 6.658 3.135 1.00 94.00 123 TRP A C 1
ATOM 992 O O . TRP A 1 123 ? -7.338 6.690 4.033 1.00 94.00 123 TRP A O 1
ATOM 1002 N N . LEU A 1 124 ? -5.194 6.792 3.398 1.00 91.88 124 LEU A N 1
ATOM 1003 C CA . LEU A 1 124 ? -4.689 7.019 4.758 1.00 91.88 124 LEU A CA 1
ATOM 1004 C C . LEU A 1 124 ? -5.242 8.312 5.357 1.00 91.88 124 LEU A C 1
ATOM 1006 O O . LEU A 1 124 ? -5.552 8.355 6.541 1.00 91.88 124 LEU A O 1
ATOM 1010 N N . SER A 1 125 ? -5.365 9.371 4.558 1.00 92.00 125 SER A N 1
ATOM 1011 C CA . SER A 1 125 ? -5.899 10.650 5.035 1.00 92.00 125 SER A CA 1
ATOM 1012 C C . SER A 1 125 ? -7.381 10.545 5.388 1.00 92.00 125 SER A C 1
ATOM 1014 O O . SER A 1 125 ? -7.795 11.092 6.411 1.00 92.00 125 SER A O 1
ATOM 1016 N N . ASP A 1 126 ? -8.152 9.808 4.590 1.00 90.44 126 ASP A N 1
ATOM 1017 C CA . ASP A 1 126 ? -9.562 9.538 4.861 1.00 90.44 126 ASP A CA 1
ATOM 1018 C C . ASP A 1 126 ? -9.726 8.678 6.126 1.00 90.44 126 ASP A C 1
ATOM 1020 O O . ASP A 1 126 ? -10.481 9.055 7.022 1.00 90.44 126 ASP A O 1
ATOM 1024 N N . GLY A 1 127 ? -8.940 7.606 6.280 1.00 88.31 127 GLY A N 1
ATOM 1025 C CA . GLY A 1 127 ? -8.956 6.767 7.485 1.00 88.31 127 GLY A CA 1
ATOM 1026 C C . GLY A 1 127 ? -8.529 7.518 8.754 1.00 88.31 127 GLY A C 1
ATOM 1027 O O . GLY A 1 127 ? -9.153 7.391 9.808 1.00 88.31 127 GLY A O 1
ATOM 1028 N N . GLU A 1 128 ? -7.504 8.373 8.672 1.00 88.50 128 GLU A N 1
ATOM 1029 C CA . GLU A 1 128 ? -7.113 9.261 9.777 1.00 88.50 128 GLU A CA 1
ATOM 1030 C C . GLU A 1 128 ? -8.237 10.233 10.154 1.00 88.50 128 GLU A C 1
ATOM 1032 O O . GLU A 1 128 ? -8.440 10.524 11.337 1.00 88.50 128 GLU A O 1
ATOM 1037 N N . MET A 1 129 ? -8.955 10.759 9.160 1.00 87.44 129 MET A N 1
ATOM 1038 C CA . MET A 1 129 ? -10.096 11.639 9.373 1.00 87.44 129 MET A CA 1
ATOM 1039 C C . MET A 1 129 ? -11.229 10.876 10.069 1.00 87.44 129 MET A C 1
ATOM 1041 O O . MET A 1 129 ? -11.709 11.310 11.117 1.00 87.44 129 MET A O 1
ATOM 1045 N N . GLU A 1 130 ? -11.605 9.712 9.553 1.00 84.44 130 GLU A N 1
ATOM 1046 C CA . GLU A 1 130 ? -12.667 8.875 10.105 1.00 84.44 130 GLU A CA 1
ATOM 1047 C C . GLU A 1 130 ? -12.395 8.478 11.565 1.00 84.44 130 GLU A C 1
ATOM 1049 O O . GLU A 1 130 ? -13.230 8.707 12.449 1.00 84.44 130 GLU A O 1
ATOM 1054 N N . LEU A 1 131 ? -11.180 8.002 11.861 1.00 82.88 131 LEU A N 1
ATOM 1055 C CA . LEU A 1 131 ? -10.770 7.631 13.218 1.00 82.88 131 LEU A CA 1
ATOM 1056 C C . LEU A 1 131 ? -10.807 8.818 14.193 1.00 82.88 131 LEU A C 1
ATOM 1058 O O . LEU A 1 131 ? -11.124 8.629 15.371 1.00 82.88 131 LEU A O 1
ATOM 1062 N N . ARG A 1 132 ? -10.514 10.039 13.721 1.00 81.19 132 ARG A N 1
ATOM 1063 C CA . ARG A 1 132 ? -10.561 11.268 14.534 1.00 81.19 132 ARG A CA 1
ATOM 1064 C C . ARG A 1 132 ? -11.980 11.758 14.802 1.00 81.19 132 ARG A C 1
ATOM 1066 O O . ARG A 1 132 ? -12.226 12.290 15.884 1.00 81.19 132 ARG A O 1
ATOM 1073 N N . PHE A 1 133 ? -12.890 11.630 13.837 1.00 72.31 133 PHE A N 1
ATOM 1074 C CA . PHE A 1 133 ? -14.225 12.228 13.929 1.00 72.31 133 PHE A CA 1
ATOM 1075 C C . PHE A 1 133 ? -15.298 11.275 14.471 1.00 72.31 133 PHE A C 1
ATOM 1077 O O . PHE A 1 133 ? -16.243 11.753 15.094 1.00 72.31 133 PHE A O 1
ATOM 1084 N N . ASN A 1 134 ? -15.119 9.954 14.379 1.00 70.19 134 ASN A N 1
ATOM 1085 C CA . ASN A 1 134 ? -16.103 8.982 14.876 1.00 70.19 134 ASN A CA 1
ATOM 1086 C C . ASN A 1 134 ? -15.881 8.574 16.349 1.00 70.19 134 ASN A C 1
ATOM 1088 O O . ASN A 1 134 ? -16.178 7.448 16.725 1.00 70.19 134 ASN A O 1
ATOM 1092 N N . GLY A 1 135 ? -15.266 9.410 17.188 1.00 67.06 135 GLY A N 1
ATOM 1093 C CA . GLY A 1 135 ? -14.729 8.996 18.497 1.00 67.06 135 GLY A CA 1
ATOM 1094 C C . GLY A 1 135 ? -15.730 8.797 19.648 1.00 67.06 135 GLY A C 1
ATOM 1095 O O . GLY A 1 135 ? -15.289 8.460 20.747 1.00 67.06 135 GLY A O 1
ATOM 1096 N N . GLN A 1 136 ? -17.028 9.044 19.447 1.00 78.75 136 GLN A N 1
ATOM 1097 C CA . GLN A 1 136 ? -18.045 8.863 20.490 1.00 78.75 136 GLN A CA 1
ATOM 1098 C C . GLN A 1 136 ? -18.597 7.436 20.469 1.00 78.75 136 GLN A C 1
ATOM 1100 O O . GLN A 1 136 ? -19.127 6.994 19.452 1.00 78.75 136 GLN A O 1
ATOM 1105 N N . LEU A 1 137 ? -18.475 6.756 21.610 1.00 81.94 137 LEU A N 1
ATOM 1106 C CA . LEU A 1 137 ? -19.129 5.479 21.881 1.00 81.94 137 LEU A CA 1
ATOM 1107 C C . LEU A 1 137 ? -20.588 5.755 22.244 1.00 81.94 137 LEU A C 1
ATOM 1109 O O . LEU A 1 137 ? -20.854 6.641 23.062 1.00 81.94 137 LEU A O 1
ATOM 1113 N N . LEU A 1 138 ? -21.514 5.040 21.613 1.00 83.69 138 LEU A N 1
ATOM 1114 C CA . LEU A 1 138 ? -22.938 5.137 21.924 1.00 83.69 138 LEU A CA 1
ATOM 1115 C C . LEU A 1 138 ? -23.266 4.297 23.167 1.00 83.69 138 LEU A C 1
ATOM 1117 O O . LEU A 1 138 ? -22.636 3.276 23.426 1.00 83.69 138 LEU A O 1
ATOM 1121 N N . ASP A 1 139 ? -24.219 4.767 23.972 1.00 82.56 139 ASP A N 1
ATOM 1122 C CA . ASP A 1 139 ? -24.630 4.107 25.225 1.00 82.56 139 ASP A CA 1
ATOM 1123 C C . ASP A 1 139 ? -25.688 3.011 25.008 1.00 82.56 139 ASP A C 1
ATOM 1125 O O . ASP A 1 139 ? -26.011 2.288 25.950 1.00 82.56 139 ASP A O 1
ATOM 1129 N N . ASP A 1 140 ? -26.245 2.922 23.800 1.00 88.06 140 ASP A N 1
ATOM 1130 C CA . ASP A 1 140 ? -27.176 1.875 23.390 1.00 88.06 140 ASP A CA 1
ATOM 1131 C C . ASP A 1 140 ? -26.401 0.653 22.878 1.00 88.06 140 ASP A C 1
ATOM 1133 O O . ASP A 1 140 ? -25.425 0.795 22.134 1.00 88.06 140 ASP A O 1
ATOM 1137 N N . GLN A 1 141 ? -26.801 -0.543 23.317 1.00 84.19 141 GLN A N 1
ATOM 1138 C CA . GLN A 1 141 ? -26.089 -1.782 23.005 1.00 84.19 141 GLN A CA 1
ATOM 1139 C C . GLN A 1 141 ? -26.138 -2.101 21.508 1.00 84.19 141 GLN A C 1
ATOM 1141 O O . GLN A 1 141 ? -25.095 -2.408 20.929 1.00 84.19 141 GLN A O 1
ATOM 1146 N N . ASP A 1 142 ? -27.310 -1.982 20.883 1.00 86.75 142 ASP A N 1
ATOM 1147 C CA . ASP A 1 142 ? -27.501 -2.297 19.468 1.00 86.75 142 ASP A CA 1
ATOM 1148 C C . ASP A 1 142 ? -26.749 -1.281 18.593 1.00 86.75 142 ASP A C 1
ATOM 1150 O O . ASP A 1 142 ? -25.973 -1.668 17.717 1.00 86.75 142 ASP A O 1
ATOM 1154 N N . GLU A 1 143 ? -26.861 0.019 18.895 1.00 88.12 143 GLU A N 1
ATOM 1155 C CA . GLU A 1 143 ? -26.122 1.055 18.162 1.00 88.12 143 GLU A CA 1
ATOM 1156 C C . GLU A 1 143 ? -24.594 0.931 18.342 1.00 88.12 143 GLU A C 1
ATOM 1158 O O . GLU A 1 143 ? -23.829 1.191 17.409 1.00 88.12 143 GLU A O 1
ATOM 1163 N N . CYS A 1 144 ? -24.113 0.527 19.525 1.00 87.81 144 CYS A N 1
ATOM 1164 C CA . CYS A 1 144 ? -22.683 0.304 19.760 1.00 87.81 144 CYS A CA 1
ATOM 1165 C C . CYS A 1 144 ? -22.155 -0.925 19.001 1.00 87.81 144 CYS A C 1
ATOM 1167 O O . CYS A 1 144 ? -21.011 -0.923 18.525 1.00 87.81 144 CYS A O 1
ATOM 1169 N N . VAL A 1 145 ? -22.965 -1.979 18.881 1.00 87.75 145 VAL A N 1
ATOM 1170 C CA . VAL A 1 145 ? -22.635 -3.157 18.068 1.00 87.75 145 VAL A CA 1
ATOM 1171 C C . VAL A 1 145 ? -22.543 -2.768 16.592 1.00 87.75 145 VAL A C 1
ATOM 1173 O O . VAL A 1 145 ? -21.560 -3.127 15.942 1.00 87.75 145 VAL A O 1
ATOM 1176 N N . ASP A 1 146 ? -23.476 -1.958 16.090 1.00 88.38 146 ASP A N 1
ATOM 1177 C CA . ASP A 1 146 ? -23.431 -1.431 14.721 1.00 88.38 146 ASP A CA 1
ATOM 1178 C C . ASP A 1 146 ? -22.164 -0.590 14.474 1.00 88.38 146 ASP A C 1
ATOM 1180 O O . ASP A 1 146 ? -21.433 -0.832 13.509 1.00 88.38 146 ASP A O 1
ATOM 1184 N N . GLN A 1 147 ? -21.825 0.329 15.391 1.00 87.38 147 GLN A N 1
ATOM 1185 C CA . GLN A 1 147 ? -20.582 1.115 15.318 1.00 87.38 147 GLN A CA 1
ATOM 1186 C C . GLN A 1 147 ? -19.319 0.242 15.289 1.00 87.38 147 GLN A C 1
ATOM 1188 O O . GLN A 1 147 ? -18.335 0.588 14.627 1.00 87.38 147 GLN A O 1
ATOM 1193 N N . THR A 1 148 ? -19.332 -0.876 16.016 1.00 87.38 148 THR A N 1
ATOM 1194 C CA . THR A 1 148 ? -18.222 -1.837 16.044 1.00 87.38 148 THR A CA 1
ATOM 1195 C C . THR A 1 148 ? -18.136 -2.605 14.729 1.00 87.38 148 THR A C 1
ATOM 1197 O O . THR A 1 148 ? -17.042 -2.815 14.213 1.00 87.38 148 THR A O 1
ATOM 1200 N N . GLY A 1 149 ? -19.278 -2.968 14.138 1.00 88.00 149 GLY A N 1
ATOM 1201 C CA . GLY A 1 149 ? -19.340 -3.596 12.819 1.00 88.00 149 GLY A CA 1
ATOM 1202 C C . GLY A 1 149 ? -18.731 -2.722 11.721 1.00 88.00 149 GLY A C 1
ATOM 1203 O O . GLY A 1 149 ? -17.929 -3.206 10.921 1.00 88.00 149 GLY A O 1
ATOM 1204 N N . ASP A 1 150 ? -19.046 -1.426 11.715 1.00 87.62 150 ASP A N 1
ATOM 1205 C CA . ASP A 1 150 ? -18.458 -0.482 10.760 1.00 87.62 150 ASP A CA 1
ATOM 1206 C C . ASP A 1 150 ? -16.950 -0.296 10.975 1.00 87.62 150 ASP A C 1
ATOM 1208 O O . ASP A 1 150 ? -16.182 -0.308 10.011 1.00 87.62 150 ASP A O 1
ATOM 1212 N N . HIS A 1 151 ? -16.501 -0.214 12.232 1.00 89.38 151 HIS A N 1
ATOM 1213 C CA . HIS A 1 151 ? -15.072 -0.150 12.560 1.00 89.38 151 HIS A CA 1
ATOM 1214 C C . HIS A 1 151 ? -14.310 -1.419 12.148 1.00 89.38 151 HIS A C 1
ATOM 1216 O O . HIS A 1 151 ? -13.203 -1.329 11.616 1.00 89.38 151 HIS A O 1
ATOM 1222 N N . ASN A 1 152 ? -14.903 -2.598 12.339 1.00 88.25 152 ASN A N 1
ATOM 1223 C CA . ASN A 1 152 ? -14.300 -3.870 11.938 1.00 88.25 152 ASN A CA 1
ATOM 1224 C C . ASN A 1 152 ? -14.139 -3.970 10.423 1.00 88.25 152 ASN A C 1
ATOM 1226 O O . ASN A 1 152 ? -13.093 -4.414 9.956 1.00 88.25 152 ASN A O 1
ATOM 1230 N N . ARG A 1 153 ? -15.117 -3.480 9.655 1.00 89.50 153 ARG A N 1
ATOM 1231 C CA . ARG A 1 153 ? -15.018 -3.389 8.193 1.00 89.50 153 ARG A CA 1
ATOM 1232 C C . ARG A 1 153 ? -13.832 -2.523 7.766 1.00 89.50 153 ARG A C 1
ATOM 1234 O O . ARG A 1 153 ? -13.027 -2.948 6.945 1.00 89.50 153 ARG A O 1
ATOM 1241 N N . PHE A 1 154 ? -13.672 -1.347 8.378 1.00 88.88 154 PHE A N 1
ATOM 1242 C CA . PHE A 1 154 ? -12.505 -0.491 8.143 1.00 88.88 154 PHE A CA 1
ATOM 1243 C C . PHE A 1 154 ? -11.188 -1.201 8.502 1.00 88.88 154 PHE A C 1
ATOM 1245 O O . PHE A 1 154 ? -10.191 -1.083 7.788 1.00 88.88 154 PHE A O 1
ATOM 1252 N N . PHE A 1 155 ? -11.163 -1.960 9.599 1.00 85.38 155 PHE A N 1
ATOM 1253 C CA . PHE A 1 155 ? -9.972 -2.694 10.019 1.00 85.38 155 PHE A CA 1
ATOM 1254 C C . PHE A 1 155 ? -9.621 -3.864 9.084 1.00 85.38 155 PHE A C 1
ATOM 1256 O O . PHE A 1 155 ? -8.443 -4.121 8.833 1.00 85.38 155 PHE A O 1
ATOM 1263 N N . GLU A 1 156 ? -10.619 -4.557 8.536 1.00 87.50 156 GLU A N 1
ATOM 1264 C CA . GLU A 1 156 ? -10.429 -5.556 7.480 1.00 87.50 156 GLU A CA 1
ATOM 1265 C C . GLU A 1 156 ? -9.846 -4.910 6.216 1.00 87.50 156 GLU A C 1
ATOM 1267 O O . GLU A 1 156 ? -8.821 -5.374 5.713 1.00 87.50 156 GLU A O 1
ATOM 1272 N N . GLU A 1 157 ? -10.414 -3.785 5.773 1.00 89.25 157 GLU A N 1
ATOM 1273 C CA . GLU A 1 157 ? -9.897 -3.012 4.637 1.00 89.25 157 GLU A CA 1
ATOM 1274 C C . GLU A 1 157 ? -8.450 -2.542 4.864 1.00 89.25 157 GLU A C 1
ATOM 1276 O O . GLU A 1 157 ? -7.625 -2.617 3.951 1.00 89.25 157 GLU A O 1
ATOM 1281 N N . LEU A 1 158 ? -8.101 -2.109 6.082 1.00 87.31 158 LEU A N 1
ATOM 1282 C CA . LEU A 1 158 ? -6.725 -1.770 6.459 1.00 87.31 158 LEU A CA 1
ATOM 1283 C C . LEU A 1 158 ? -5.788 -2.965 6.234 1.00 87.31 158 LEU A C 1
ATOM 1285 O O . LEU A 1 158 ? -4.737 -2.805 5.616 1.00 87.31 158 LEU A O 1
ATOM 1289 N N . ASN A 1 159 ? -6.161 -4.166 6.680 1.00 84.94 159 ASN A N 1
ATOM 1290 C CA . ASN A 1 159 ? -5.329 -5.359 6.501 1.00 84.94 159 ASN A CA 1
ATOM 1291 C C . ASN A 1 159 ? -5.171 -5.739 5.018 1.00 84.94 159 ASN A C 1
ATOM 1293 O O . ASN A 1 159 ? -4.072 -6.088 4.586 1.00 84.94 159 ASN A O 1
ATOM 1297 N N . GLU A 1 160 ? -6.226 -5.617 4.210 1.00 87.12 160 GLU A N 1
ATOM 1298 C CA . GLU A 1 160 ? -6.141 -5.844 2.761 1.00 87.12 160 GLU A CA 1
ATOM 1299 C C . GLU A 1 160 ? -5.197 -4.839 2.086 1.00 87.12 160 GLU A C 1
ATOM 1301 O O . GLU A 1 160 ? -4.307 -5.212 1.311 1.00 87.12 160 GLU A O 1
ATOM 1306 N N . LYS A 1 161 ? -5.329 -3.555 2.434 1.00 85.44 161 LYS A N 1
ATOM 1307 C CA . LYS A 1 161 ? -4.492 -2.470 1.910 1.00 85.44 161 LYS A CA 1
ATOM 1308 C C . LYS A 1 161 ? -3.029 -2.564 2.348 1.00 85.44 161 LYS A C 1
ATOM 1310 O O . LYS A 1 161 ? -2.158 -1.993 1.684 1.00 85.44 161 LYS A O 1
ATOM 1315 N N . GLU A 1 162 ? -2.714 -3.335 3.390 1.00 85.44 162 GLU A N 1
ATOM 1316 C CA . GLU A 1 162 ? -1.331 -3.595 3.788 1.00 85.44 162 GLU A CA 1
ATOM 1317 C C . GLU A 1 162 ? -0.539 -4.333 2.695 1.00 85.44 162 GLU A C 1
ATOM 1319 O O . GLU A 1 162 ? 0.644 -4.043 2.477 1.00 85.44 162 GLU A O 1
ATOM 1324 N N . HIS A 1 163 ? -1.187 -5.248 1.970 1.00 81.50 163 HIS A N 1
ATOM 1325 C CA . HIS A 1 163 ? -0.564 -5.953 0.852 1.00 81.50 163 HIS A CA 1
ATOM 1326 C C . HIS A 1 163 ? -0.230 -4.995 -0.294 1.00 81.50 163 HIS A C 1
ATOM 1328 O O . HIS A 1 163 ? 0.913 -4.961 -0.750 1.00 81.50 163 HIS A O 1
ATOM 1334 N N . GLU A 1 164 ? -1.181 -4.139 -0.683 1.00 81.12 164 GLU A N 1
ATOM 1335 C CA . GLU A 1 164 ? -0.969 -3.118 -1.718 1.00 81.12 164 GLU A CA 1
ATOM 1336 C C . GLU A 1 164 ? 0.162 -2.151 -1.346 1.00 81.12 164 GLU A C 1
ATOM 1338 O O . GLU A 1 164 ? 0.988 -1.794 -2.193 1.00 81.12 164 GLU A O 1
ATOM 1343 N N . LYS A 1 165 ? 0.242 -1.757 -0.067 1.00 82.12 165 LYS A N 1
ATOM 1344 C CA . LYS A 1 165 ? 1.371 -0.994 0.475 1.00 82.12 165 LYS A CA 1
ATOM 1345 C C . LYS A 1 165 ? 2.676 -1.760 0.257 1.00 82.12 165 LYS A C 1
ATOM 1347 O O . LYS A 1 165 ? 3.598 -1.222 -0.344 1.00 82.12 165 LYS A O 1
ATOM 1352 N N . ASN A 1 166 ? 2.781 -3.005 0.713 1.00 81.81 166 ASN A N 1
ATOM 1353 C CA . ASN A 1 166 ? 4.029 -3.769 0.624 1.00 81.81 166 ASN A CA 1
ATOM 1354 C C . ASN A 1 166 ? 4.502 -3.970 -0.827 1.00 81.81 166 ASN A C 1
ATOM 1356 O O . ASN A 1 166 ? 5.689 -3.781 -1.108 1.00 81.81 166 ASN A O 1
ATOM 1360 N N . ASP A 1 167 ? 3.580 -4.252 -1.747 1.00 78.25 167 ASP A N 1
ATOM 1361 C CA . ASP A 1 167 ? 3.881 -4.409 -3.173 1.00 78.25 167 ASP A CA 1
ATOM 1362 C C . ASP A 1 167 ? 4.356 -3.093 -3.805 1.00 78.25 167 ASP A C 1
ATOM 1364 O O . ASP A 1 167 ? 5.322 -3.065 -4.568 1.00 78.25 167 ASP A O 1
ATOM 1368 N N . THR A 1 168 ? 3.724 -1.974 -3.444 1.00 74.56 168 THR A N 1
ATOM 1369 C CA . THR A 1 168 ? 4.071 -0.638 -3.956 1.00 74.56 168 THR A CA 1
ATOM 1370 C C . THR A 1 168 ? 5.445 -0.165 -3.464 1.00 74.56 168 THR A C 1
ATOM 1372 O O . THR A 1 168 ? 6.134 0.583 -4.159 1.00 74.56 168 THR A O 1
ATOM 1375 N N . LEU A 1 169 ? 5.876 -0.600 -2.277 1.00 69.38 169 LEU A N 1
ATOM 1376 C CA . LEU A 1 169 ? 7.121 -0.153 -1.643 1.00 69.38 169 LEU A CA 1
ATOM 1377 C C . LEU A 1 169 ? 8.336 -1.054 -1.953 1.00 69.38 169 LEU A C 1
ATOM 1379 O O . LEU A 1 169 ? 9.452 -0.752 -1.518 1.00 69.38 169 LEU A O 1
ATOM 1383 N N . CYS A 1 170 ? 8.162 -2.131 -2.725 1.00 65.56 170 CYS A N 1
ATOM 1384 C CA . CYS A 1 170 ? 9.233 -3.066 -3.063 1.00 65.56 170 CYS A CA 1
ATOM 1385 C C . CYS A 1 170 ? 10.043 -2.582 -4.285 1.00 65.56 170 CYS A C 1
ATOM 1387 O O . CYS A 1 170 ? 9.769 -2.960 -5.421 1.00 65.56 170 CYS A O 1
ATOM 1389 N N . HIS A 1 171 ? 11.062 -1.734 -4.076 1.00 60.44 171 HIS A N 1
ATOM 1390 C CA . HIS A 1 171 ? 11.997 -1.352 -5.148 1.00 60.44 171 HIS A CA 1
ATOM 1391 C C . HIS A 1 171 ? 13.466 -1.334 -4.660 1.00 60.44 171 HIS A C 1
ATOM 1393 O O . HIS A 1 171 ? 13.836 -0.448 -3.883 1.00 60.44 171 HIS A O 1
ATOM 1399 N N . PRO A 1 172 ? 14.335 -2.267 -5.118 1.00 57.91 172 PRO A N 1
ATOM 1400 C CA . PRO A 1 172 ? 15.721 -2.406 -4.635 1.00 57.91 172 PRO A CA 1
ATOM 1401 C C . PRO A 1 172 ? 16.607 -1.170 -4.862 1.00 57.91 172 PRO A C 1
ATOM 1403 O O . PRO A 1 172 ? 17.520 -0.913 -4.082 1.00 57.91 172 PRO A O 1
ATOM 1406 N N . ASP A 1 173 ? 16.302 -0.388 -5.902 1.00 58.75 173 ASP A N 1
ATOM 1407 C CA . ASP A 1 173 ? 17.057 0.800 -6.330 1.00 58.75 173 ASP A CA 1
ATOM 1408 C C . ASP A 1 173 ? 16.283 2.116 -6.101 1.00 58.75 173 ASP A C 1
ATOM 1410 O O . ASP A 1 173 ? 16.474 3.101 -6.818 1.00 58.75 173 ASP A O 1
ATOM 1414 N N . ALA A 1 174 ? 15.375 2.147 -5.118 1.00 59.94 174 ALA A N 1
ATOM 1415 C CA . ALA A 1 174 ? 14.546 3.315 -4.827 1.00 59.94 174 ALA A CA 1
ATOM 1416 C C . ALA A 1 174 ? 15.386 4.601 -4.635 1.00 59.94 174 ALA A C 1
ATOM 1418 O O . ALA A 1 174 ? 16.157 4.763 -3.676 1.00 59.94 174 ALA A O 1
ATOM 1419 N N . VAL A 1 175 ? 15.194 5.559 -5.548 1.00 68.25 175 VAL A N 1
ATOM 1420 C CA . VAL A 1 175 ? 15.742 6.920 -5.456 1.00 68.25 175 VAL A CA 1
ATOM 1421 C C . VAL A 1 175 ? 15.294 7.553 -4.129 1.00 68.25 175 VAL A C 1
ATOM 1423 O O . VAL A 1 175 ? 14.267 7.178 -3.564 1.00 68.25 175 VAL A O 1
ATOM 1426 N N . SER A 1 176 ? 16.063 8.505 -3.592 1.00 69.06 176 SER A N 1
ATOM 1427 C CA . SER A 1 176 ? 15.795 9.155 -2.293 1.00 69.06 176 SER A CA 1
ATOM 1428 C C . SER A 1 176 ? 14.347 9.629 -2.104 1.00 69.06 176 SER A C 1
ATOM 1430 O O . SER A 1 176 ? 13.833 9.557 -0.993 1.00 69.06 176 SER A O 1
ATOM 1432 N N . VAL A 1 177 ? 13.682 10.060 -3.179 1.00 71.75 177 VAL A N 1
ATOM 1433 C CA . VAL A 1 177 ? 12.274 10.487 -3.175 1.00 71.75 177 VAL A CA 1
ATOM 1434 C C . VAL A 1 177 ? 11.324 9.329 -2.852 1.00 71.75 177 VAL A C 1
ATOM 1436 O O . VAL A 1 177 ? 10.478 9.464 -1.973 1.00 71.75 177 VAL A O 1
ATOM 1439 N N . ILE A 1 178 ? 11.511 8.167 -3.484 1.00 76.19 178 ILE A N 1
ATOM 1440 C CA . ILE A 1 178 ? 10.711 6.963 -3.213 1.00 76.19 178 ILE A CA 1
ATOM 1441 C C . ILE A 1 178 ? 10.976 6.481 -1.783 1.00 76.19 178 ILE A C 1
ATOM 1443 O O . ILE A 1 178 ? 10.041 6.133 -1.071 1.00 76.19 178 ILE A O 1
ATOM 1447 N N . ARG A 1 179 ? 12.231 6.549 -1.314 1.00 78.06 179 ARG A N 1
ATOM 1448 C CA . ARG A 1 179 ? 12.574 6.238 0.086 1.00 78.06 179 ARG A CA 1
ATOM 1449 C C . ARG A 1 179 ? 11.863 7.150 1.082 1.00 78.06 179 ARG A C 1
ATOM 1451 O O . ARG A 1 179 ? 11.400 6.666 2.106 1.00 78.06 179 ARG A O 1
ATOM 1458 N N . HIS A 1 180 ? 11.747 8.442 0.784 1.00 83.06 180 HIS A N 1
ATOM 1459 C CA . HIS A 1 180 ? 10.989 9.359 1.629 1.00 83.06 180 HIS A CA 1
ATOM 1460 C C . HIS A 1 180 ? 9.498 8.998 1.662 1.00 83.06 180 HIS A C 1
ATOM 1462 O O . HIS A 1 180 ? 8.931 8.914 2.748 1.00 83.06 180 HIS A O 1
ATOM 1468 N N . TRP A 1 181 ? 8.880 8.716 0.508 1.00 84.31 181 TRP A N 1
ATOM 1469 C CA . TRP A 1 181 ? 7.485 8.262 0.458 1.00 84.31 181 TRP A CA 1
ATOM 1470 C C . TRP A 1 181 ? 7.271 6.967 1.244 1.00 84.31 181 TRP A C 1
ATOM 1472 O O . TRP A 1 181 ? 6.332 6.906 2.029 1.00 84.31 181 TRP A O 1
ATOM 1482 N N . ILE A 1 182 ? 8.175 5.988 1.110 1.00 82.94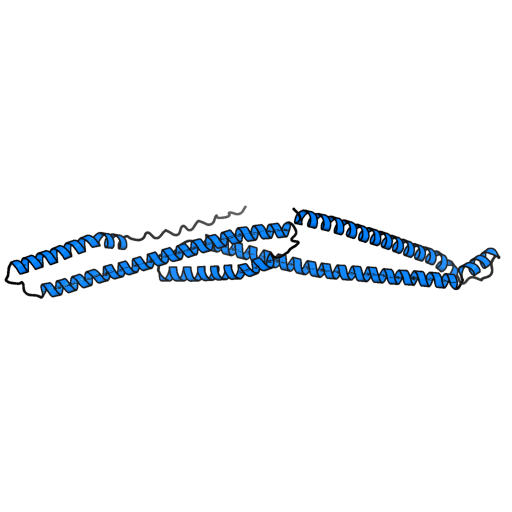 182 ILE A N 1
ATOM 1483 C CA . ILE A 1 182 ? 8.170 4.748 1.902 1.00 82.94 182 ILE A CA 1
ATOM 1484 C C . ILE A 1 182 ? 8.132 5.068 3.397 1.00 82.94 182 ILE A C 1
ATOM 1486 O O . ILE A 1 182 ? 7.242 4.594 4.094 1.00 82.94 182 ILE A O 1
ATOM 1490 N N . THR A 1 183 ? 9.054 5.901 3.886 1.00 87.00 183 THR A N 1
ATOM 1491 C CA . THR A 1 183 ? 9.127 6.237 5.314 1.00 87.00 183 THR A CA 1
ATOM 1492 C C . THR A 1 183 ? 7.870 6.950 5.811 1.00 87.00 183 THR A C 1
ATOM 1494 O O . THR A 1 183 ? 7.371 6.618 6.883 1.00 87.00 183 THR A O 1
ATOM 1497 N N . VAL A 1 184 ? 7.339 7.913 5.051 1.00 90.19 184 VAL A N 1
ATOM 1498 C CA . VAL A 1 184 ? 6.133 8.654 5.458 1.00 90.19 184 VAL A CA 1
ATOM 1499 C C . VAL A 1 184 ? 4.906 7.743 5.462 1.00 90.19 184 VAL A C 1
ATOM 1501 O O . VAL A 1 184 ? 4.148 7.770 6.428 1.00 90.19 184 VAL A O 1
ATOM 1504 N N . ILE A 1 185 ? 4.720 6.925 4.419 1.00 88.38 185 ILE A N 1
ATOM 1505 C CA . ILE A 1 185 ? 3.606 5.971 4.343 1.00 88.38 185 ILE A CA 1
ATOM 1506 C C . ILE A 1 185 ? 3.693 4.977 5.494 1.00 88.38 185 ILE A C 1
ATOM 1508 O O . ILE A 1 185 ? 2.697 4.781 6.172 1.00 88.38 185 ILE A O 1
ATOM 1512 N N . GLN A 1 186 ? 4.870 4.403 5.762 1.00 89.25 186 GLN A N 1
ATOM 1513 C CA . GLN A 1 186 ? 5.065 3.481 6.887 1.00 89.25 186 GLN A CA 1
ATOM 1514 C C . GLN A 1 186 ? 4.711 4.134 8.226 1.00 89.25 186 GLN A C 1
ATOM 1516 O O . GLN A 1 186 ? 3.919 3.581 8.976 1.00 89.25 186 GLN A O 1
ATOM 1521 N N . SER A 1 187 ? 5.218 5.341 8.490 1.00 92.88 187 SER A N 1
ATOM 1522 C CA . SER A 1 187 ? 4.932 6.052 9.740 1.00 92.88 187 SER A CA 1
ATOM 1523 C C . SER A 1 187 ? 3.438 6.330 9.926 1.00 92.88 187 SER A C 1
ATOM 1525 O O . SER A 1 187 ? 2.893 6.063 10.992 1.00 92.88 187 SER A O 1
ATOM 1527 N N . ARG A 1 188 ? 2.762 6.853 8.893 1.00 92.25 188 ARG A N 1
ATOM 1528 C CA . ARG A 1 188 ? 1.318 7.143 8.952 1.00 92.25 188 ARG A CA 1
ATOM 1529 C C . ARG A 1 188 ? 0.492 5.868 9.083 1.00 92.25 188 ARG A C 1
ATOM 1531 O O . ARG A 1 188 ? -0.461 5.821 9.852 1.00 92.25 188 ARG A O 1
ATOM 1538 N N . TRP A 1 189 ? 0.884 4.823 8.362 1.00 92.06 189 TRP A N 1
ATOM 1539 C CA . TRP A 1 189 ? 0.251 3.513 8.429 1.00 92.06 189 TRP A CA 1
ATOM 1540 C C . TRP A 1 189 ? 0.314 2.920 9.837 1.00 92.06 189 TRP A C 1
ATOM 1542 O O . TRP A 1 189 ? -0.694 2.431 10.346 1.00 92.06 189 TRP A O 1
ATOM 1552 N N . ASP A 1 190 ? 1.479 2.995 10.481 1.00 90.81 190 ASP A N 1
ATOM 1553 C CA . ASP A 1 190 ? 1.671 2.518 11.848 1.00 90.81 190 ASP A CA 1
ATOM 1554 C C . ASP A 1 190 ? 0.806 3.310 12.839 1.00 90.81 190 ASP A C 1
ATOM 1556 O O . ASP A 1 190 ? 0.188 2.722 13.728 1.00 90.81 190 ASP A O 1
ATOM 1560 N N . GLU A 1 191 ? 0.707 4.633 12.674 1.00 91.31 191 GLU A N 1
ATOM 1561 C CA . GLU A 1 191 ? -0.180 5.480 13.483 1.00 91.31 191 GLU A CA 1
ATOM 1562 C C . GLU A 1 191 ? -1.653 5.079 13.335 1.00 91.31 191 GLU A C 1
ATOM 1564 O O . GLU A 1 191 ? -2.308 4.794 14.341 1.00 91.31 191 GLU A O 1
ATOM 1569 N N . VAL A 1 192 ? -2.156 4.986 12.100 1.00 91.62 192 VAL A N 1
ATOM 1570 C CA . VAL A 1 192 ? -3.540 4.572 11.803 1.00 91.62 192 VAL A CA 1
ATOM 1571 C C . VAL A 1 192 ? -3.826 3.181 12.358 1.00 91.62 192 VAL A C 1
ATOM 1573 O O . VAL A 1 192 ? -4.836 2.979 13.032 1.00 91.62 192 VAL A O 1
ATOM 1576 N N . SER A 1 193 ? -2.909 2.235 12.156 1.00 89.75 193 SER A N 1
ATOM 1577 C CA . SER A 1 193 ? -3.038 0.866 12.665 1.00 89.75 193 SER A CA 1
ATOM 1578 C C . SER A 1 193 ? -3.124 0.837 14.190 1.00 89.75 193 SER A C 1
ATOM 1580 O O . SER A 1 193 ? -3.952 0.128 14.763 1.00 89.75 193 SER A O 1
ATOM 1582 N N . ASN A 1 194 ? -2.296 1.635 14.868 1.00 90.50 194 ASN A N 1
ATOM 1583 C CA . ASN A 1 194 ? -2.313 1.735 16.322 1.00 90.50 194 ASN A CA 1
ATOM 1584 C C . ASN A 1 194 ? -3.609 2.371 16.838 1.00 90.50 194 ASN A C 1
ATOM 1586 O O . ASN A 1 194 ? -4.197 1.854 17.788 1.00 90.50 194 ASN A O 1
ATOM 1590 N N . TRP A 1 195 ? -4.083 3.453 16.216 1.00 90.81 195 TRP A N 1
ATOM 1591 C CA . TRP A 1 195 ? -5.361 4.070 16.580 1.00 90.81 195 TRP A CA 1
ATOM 1592 C C . TRP A 1 195 ? -6.541 3.134 16.344 1.00 90.81 195 TRP A C 1
ATOM 1594 O O . TRP A 1 195 ? -7.434 3.071 17.188 1.00 90.81 195 TRP A O 1
ATOM 1604 N N . SER A 1 196 ? -6.523 2.371 15.250 1.00 89.94 196 SER A N 1
ATOM 1605 C CA . SER A 1 196 ? -7.577 1.407 14.950 1.00 89.94 196 SER A CA 1
ATOM 1606 C C . SER A 1 196 ? -7.647 0.299 16.000 1.00 89.94 196 SER A C 1
ATOM 1608 O O . SER A 1 196 ? -8.727 0.024 16.514 1.00 89.94 196 SER A O 1
ATOM 1610 N N . ARG A 1 197 ? -6.501 -0.264 16.412 1.00 90.44 197 ARG A N 1
ATOM 1611 C CA . ARG A 1 197 ? -6.438 -1.267 17.496 1.00 90.44 197 ARG A CA 1
ATOM 1612 C C . ARG A 1 197 ? -6.886 -0.707 18.846 1.00 90.44 197 ARG A C 1
ATOM 1614 O O . ARG A 1 197 ? -7.577 -1.378 19.600 1.00 90.44 197 ARG A O 1
ATOM 1621 N N . GLN A 1 198 ? -6.504 0.529 19.169 1.00 90.81 198 GLN A N 1
ATOM 1622 C CA . GLN A 1 198 ? -6.947 1.178 20.410 1.00 90.81 198 GLN A CA 1
ATOM 1623 C C . GLN A 1 198 ? -8.453 1.445 20.416 1.00 90.81 198 GLN A C 1
ATOM 1625 O O . GLN A 1 198 ? -9.092 1.405 21.463 1.00 90.81 198 GLN A O 1
ATOM 1630 N N . ARG A 1 199 ? -9.025 1.785 19.260 1.00 89.06 199 ARG A N 1
ATOM 1631 C CA . ARG A 1 199 ? -10.464 1.984 19.099 1.00 89.06 199 ARG A CA 1
ATOM 1632 C C . ARG A 1 199 ? -11.228 0.668 19.213 1.00 89.06 199 ARG A C 1
ATOM 1634 O O . ARG A 1 199 ? -12.209 0.642 19.942 1.00 89.06 199 ARG A O 1
ATOM 1641 N N . ASP A 1 200 ? -10.724 -0.387 18.588 1.00 89.94 200 ASP A N 1
ATOM 1642 C CA . ASP A 1 200 ? -11.265 -1.743 18.685 1.00 89.94 200 ASP A CA 1
ATOM 1643 C C . ASP A 1 200 ? -11.331 -2.216 20.147 1.00 89.94 200 ASP A C 1
ATOM 1645 O O . ASP A 1 200 ? -12.404 -2.500 20.671 1.00 89.94 200 ASP A O 1
ATOM 1649 N N . HIS A 1 201 ? -10.218 -2.101 20.877 1.00 90.94 201 HIS A N 1
ATOM 1650 C CA . HIS A 1 201 ? -10.176 -2.428 22.303 1.00 90.94 201 HIS A CA 1
ATOM 1651 C C . HIS A 1 201 ? -11.182 -1.621 23.146 1.00 90.94 201 HIS A C 1
ATOM 1653 O O . HIS A 1 201 ? -11.814 -2.158 24.053 1.00 90.94 201 HIS A O 1
ATOM 1659 N N . ARG A 1 202 ? -11.371 -0.329 22.842 1.00 90.56 202 ARG A N 1
ATOM 1660 C CA . ARG A 1 202 ? -12.367 0.503 23.539 1.00 90.56 202 ARG A CA 1
ATOM 1661 C C . ARG A 1 202 ? -13.801 0.053 23.261 1.00 90.56 202 ARG A C 1
ATOM 1663 O O . ARG A 1 202 ? -14.619 0.123 24.173 1.00 90.56 202 ARG A O 1
ATOM 1670 N N . PHE A 1 203 ? -14.106 -0.388 22.040 1.00 90.06 203 PHE A N 1
ATOM 1671 C CA . PHE A 1 203 ? -15.414 -0.959 21.720 1.00 90.06 203 PHE A CA 1
ATOM 1672 C C . PHE A 1 203 ? -15.647 -2.270 22.470 1.00 90.06 203 PHE A C 1
ATOM 1674 O O . PHE A 1 203 ? -16.698 -2.423 23.088 1.00 90.06 203 PHE A O 1
ATOM 1681 N N . GLU A 1 204 ? -14.658 -3.170 22.504 1.00 91.12 204 GLU A N 1
ATOM 1682 C CA . GLU A 1 204 ? -14.744 -4.421 23.269 1.00 91.12 204 GLU A CA 1
ATOM 1683 C C . GLU A 1 204 ? -15.027 -4.165 24.758 1.00 91.12 204 GLU A C 1
ATOM 1685 O O . GLU A 1 204 ? -15.912 -4.787 25.351 1.00 91.12 204 GLU A O 1
ATOM 1690 N N . GLU A 1 205 ? -14.292 -3.231 25.372 1.00 92.94 205 GLU A N 1
ATOM 1691 C CA . GLU A 1 205 ? -14.493 -2.861 26.773 1.00 92.94 205 GLU A CA 1
ATOM 1692 C C . GLU A 1 205 ? -15.876 -2.250 27.014 1.00 92.94 205 GLU A C 1
ATOM 1694 O O . GLU A 1 205 ? -16.529 -2.589 28.003 1.00 92.94 205 GLU A O 1
ATOM 1699 N N . HIS A 1 206 ? -16.331 -1.368 26.122 1.00 92.06 206 HIS A N 1
ATOM 1700 C CA . HIS A 1 206 ? -17.610 -0.676 26.262 1.00 92.06 206 HIS A CA 1
ATOM 1701 C C . HIS A 1 206 ? -18.802 -1.612 26.066 1.00 92.06 206 HIS A C 1
ATOM 1703 O O . HIS A 1 206 ? -19.689 -1.632 26.914 1.00 92.06 206 HIS A O 1
ATOM 1709 N N . ILE A 1 207 ? -18.788 -2.473 25.043 1.00 90.50 207 ILE A N 1
ATOM 1710 C CA . ILE A 1 207 ? -19.820 -3.506 24.847 1.00 90.50 207 ILE A CA 1
ATOM 1711 C C . ILE A 1 207 ? -19.894 -4.410 26.076 1.00 90.50 207 ILE A C 1
ATOM 1713 O O . ILE A 1 207 ? -20.977 -4.666 26.596 1.00 90.50 207 ILE A O 1
ATOM 1717 N N . LYS A 1 208 ? -18.743 -4.847 26.600 1.00 92.12 208 LYS A N 1
ATOM 1718 C CA . LYS A 1 208 ? -18.707 -5.664 27.816 1.00 92.12 208 LYS A CA 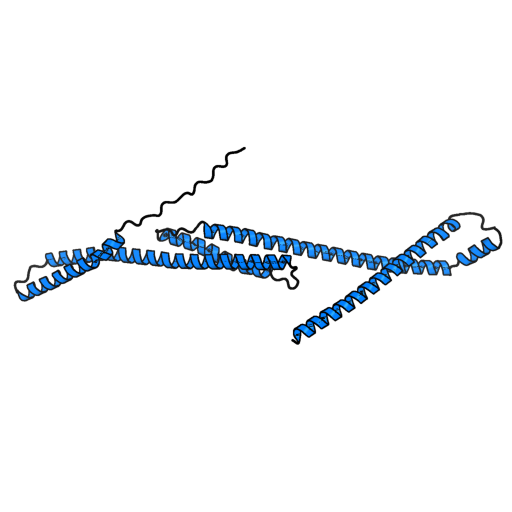1
ATOM 1719 C C . LYS A 1 208 ? -19.315 -4.934 29.018 1.00 92.12 208 LYS A C 1
ATOM 1721 O O . LYS A 1 208 ? -19.996 -5.559 29.827 1.00 92.12 208 LYS A O 1
ATOM 1726 N N . GLN A 1 209 ? -19.076 -3.629 29.155 1.00 91.81 209 GLN A N 1
ATOM 1727 C CA . GLN A 1 209 ? -19.694 -2.818 30.208 1.00 91.81 209 GLN A CA 1
ATOM 1728 C C . GLN A 1 209 ? -21.213 -2.696 30.035 1.00 91.81 209 GLN A C 1
ATOM 1730 O O . GLN A 1 209 ? -21.923 -2.789 31.036 1.00 91.81 209 GLN A O 1
ATOM 1735 N N . LEU A 1 210 ? -21.703 -2.524 28.803 1.00 89.75 210 LEU A N 1
ATOM 1736 C CA . LEU A 1 210 ? -23.136 -2.484 28.502 1.00 89.75 210 LEU A CA 1
ATOM 1737 C C . LEU A 1 210 ? -23.808 -3.822 28.840 1.00 89.75 210 LEU A C 1
ATOM 1739 O O . LEU A 1 210 ? -24.727 -3.824 29.653 1.00 89.75 210 LEU A O 1
ATOM 1743 N N . CYS A 1 211 ? -23.266 -4.954 28.371 1.00 89.56 211 CYS A N 1
ATOM 1744 C CA . CYS A 1 211 ? -23.800 -6.284 28.693 1.00 89.56 211 CYS A CA 1
ATOM 1745 C C . CYS A 1 211 ? -23.880 -6.530 30.207 1.00 89.56 211 CYS A C 1
ATOM 1747 O O . CYS A 1 211 ? -24.920 -6.937 30.713 1.00 89.56 211 CYS A O 1
ATOM 1749 N N . ASN A 1 212 ? -22.809 -6.227 30.953 1.00 90.69 212 ASN A N 1
ATOM 1750 C CA . ASN A 1 212 ? -22.809 -6.389 32.411 1.00 90.69 212 ASN A CA 1
ATOM 1751 C C . ASN A 1 212 ? -23.863 -5.496 33.094 1.00 90.69 212 ASN A C 1
ATOM 1753 O O . ASN A 1 212 ? -24.410 -5.860 34.134 1.00 90.69 212 ASN A O 1
ATOM 1757 N N . SER A 1 213 ? -24.105 -4.298 32.551 1.00 88.12 213 SER A N 1
ATOM 1758 C CA . SER A 1 213 ? -25.129 -3.383 33.060 1.00 88.12 213 SER A CA 1
ATOM 1759 C C . SER A 1 213 ? -26.536 -3.917 32.798 1.00 88.12 213 SER A C 1
ATOM 1761 O O . SER A 1 213 ? -27.389 -3.785 33.674 1.00 88.12 213 SER A O 1
ATOM 1763 N N . ASP A 1 214 ? -26.774 -4.504 31.625 1.00 88.56 214 ASP A N 1
ATOM 1764 C CA . ASP A 1 214 ? -28.069 -5.079 31.252 1.00 88.56 214 ASP A CA 1
ATOM 1765 C C . ASP A 1 214 ? -28.369 -6.350 32.054 1.00 88.56 214 ASP A C 1
ATOM 1767 O O . ASP A 1 214 ? -29.467 -6.485 32.590 1.00 88.56 214 ASP A O 1
ATOM 1771 N N . GLU A 1 215 ? -27.373 -7.221 32.251 1.00 90.25 215 GLU A N 1
ATOM 1772 C CA . GLU A 1 215 ? -27.476 -8.395 33.129 1.00 90.25 215 GLU A CA 1
ATOM 1773 C C . GLU A 1 215 ? -27.816 -7.993 34.574 1.00 90.25 215 GLU A C 1
ATOM 1775 O O . GLU A 1 215 ? -28.714 -8.571 35.190 1.00 90.25 215 GLU A O 1
ATOM 1780 N N . LEU A 1 216 ? -27.146 -6.964 35.111 1.00 89.69 216 LEU A N 1
ATOM 1781 C CA . LEU A 1 216 ? -27.444 -6.439 36.447 1.00 89.69 216 LEU A CA 1
ATOM 1782 C C . LEU A 1 216 ? -28.860 -5.854 36.521 1.00 89.69 216 LEU A C 1
ATOM 1784 O O . LEU A 1 216 ? -29.553 -6.044 37.520 1.00 89.69 216 LEU A O 1
ATOM 1788 N N . LEU A 1 217 ? -29.301 -5.136 35.485 1.00 88.44 217 LEU A N 1
ATOM 1789 C CA . LEU A 1 217 ? -30.652 -4.583 35.429 1.00 88.44 217 LEU A CA 1
ATOM 1790 C C . LEU A 1 217 ? -31.706 -5.700 35.405 1.00 88.44 217 LEU A C 1
ATOM 1792 O O . LEU A 1 217 ? -32.674 -5.631 36.162 1.00 88.44 217 LEU A O 1
ATOM 1796 N N . GLU A 1 218 ? -31.516 -6.739 34.591 1.00 90.94 218 GLU A N 1
ATOM 1797 C CA . GLU A 1 218 ? -32.410 -7.901 34.541 1.00 90.94 218 GLU A CA 1
ATOM 1798 C C . GLU A 1 218 ? -32.445 -8.639 35.890 1.00 90.94 218 GLU A C 1
ATOM 1800 O O . GLU A 1 218 ? -33.519 -9.001 36.388 1.00 90.94 218 GLU A O 1
ATOM 1805 N N . GLU A 1 219 ? -31.291 -8.794 36.545 1.00 92.31 219 GLU A N 1
ATOM 1806 C CA . GLU A 1 219 ? -31.210 -9.373 37.883 1.00 92.31 219 GLU A CA 1
ATOM 1807 C C . GLU A 1 219 ? -32.001 -8.540 38.905 1.00 92.31 219 GLU A C 1
ATOM 1809 O O . GLU A 1 219 ? -32.853 -9.092 39.611 1.00 92.31 219 GLU A O 1
ATOM 1814 N N . LEU A 1 220 ? -31.767 -7.222 38.949 1.00 89.00 220 LEU A N 1
ATOM 1815 C CA . LEU A 1 220 ? -32.434 -6.281 39.856 1.00 89.00 220 LEU A CA 1
ATOM 1816 C C . LEU A 1 220 ? -33.936 -6.147 39.591 1.00 89.00 220 LEU A C 1
ATOM 1818 O O . LEU A 1 220 ? -34.669 -5.795 40.511 1.00 89.00 220 LEU A O 1
ATOM 1822 N N . LEU A 1 221 ? -34.413 -6.438 38.380 1.00 88.38 221 LEU A N 1
ATOM 1823 C CA . LEU A 1 221 ? -35.844 -6.517 38.076 1.00 88.38 221 LEU A CA 1
ATOM 1824 C C . LEU A 1 221 ? -36.442 -7.866 38.497 1.00 88.38 221 LEU A C 1
ATOM 1826 O O . LEU A 1 221 ? -37.548 -7.906 39.030 1.00 88.38 221 LEU A O 1
ATOM 1830 N N . SER A 1 222 ? -35.720 -8.975 38.304 1.00 92.69 222 SER A N 1
ATOM 1831 C CA . SER A 1 222 ? -36.231 -10.316 38.621 1.00 92.69 222 SER A CA 1
ATOM 1832 C C . SER A 1 222 ? -36.222 -10.639 40.118 1.00 92.69 222 SER A C 1
ATOM 1834 O O . SER A 1 222 ? -37.085 -11.380 40.597 1.00 92.69 222 SER A O 1
ATOM 1836 N N . TRP A 1 223 ? -35.239 -10.124 40.865 1.00 93.56 223 TRP A N 1
ATOM 1837 C CA . TRP A 1 223 ? -35.057 -10.435 42.282 1.00 93.56 223 TRP A CA 1
ATOM 1838 C C . TRP A 1 223 ? -36.226 -9.931 43.146 1.00 93.56 223 TRP A C 1
ATOM 1840 O O . TRP A 1 223 ? -36.795 -10.760 43.857 1.00 93.56 223 TR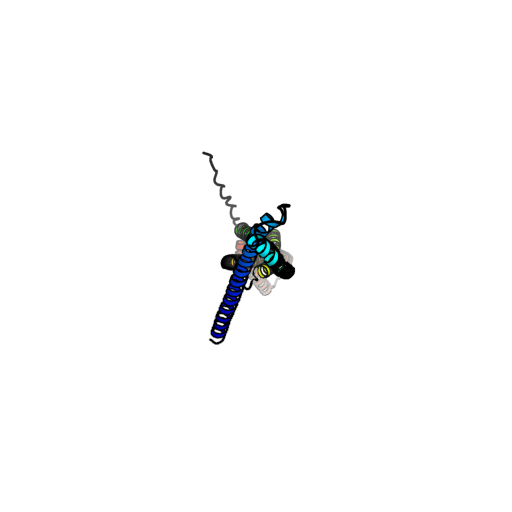P A O 1
ATOM 1850 N N . PRO A 1 224 ? -36.683 -8.664 43.049 1.00 90.19 224 PRO A N 1
ATOM 1851 C CA . PRO A 1 224 ? -37.835 -8.184 43.808 1.00 90.19 224 PRO A CA 1
ATOM 1852 C C . PRO A 1 224 ? -39.102 -8.980 43.508 1.00 90.19 224 PRO A C 1
ATOM 1854 O O . PRO A 1 224 ? -39.799 -9.358 44.438 1.00 90.19 224 PRO A O 1
ATOM 1857 N N . THR A 1 225 ? -39.364 -9.322 42.242 1.00 91.25 225 THR A N 1
ATOM 1858 C CA . THR A 1 225 ? -40.518 -10.155 41.866 1.00 91.25 225 THR A CA 1
ATOM 1859 C C . THR A 1 225 ? -40.471 -11.534 42.528 1.00 91.25 225 THR A C 1
ATOM 1861 O O . THR A 1 225 ? -41.492 -12.044 42.984 1.00 91.25 225 THR A O 1
ATOM 1864 N N . LYS A 1 226 ? -39.288 -12.156 42.623 1.00 92.12 226 LYS A N 1
ATOM 1865 C CA . LYS A 1 226 ? -39.112 -13.431 43.340 1.00 92.12 226 LYS A CA 1
ATOM 1866 C C . LYS A 1 226 ? -39.350 -13.275 44.845 1.00 92.12 226 LYS A C 1
ATOM 1868 O O . LYS A 1 226 ? -40.010 -14.131 45.435 1.00 92.12 226 LYS A O 1
ATOM 1873 N N . GLN A 1 227 ? -38.836 -12.202 45.452 1.00 92.06 227 GLN A N 1
ATOM 1874 C CA . GLN A 1 227 ? -39.048 -11.931 46.877 1.00 92.06 227 GLN A CA 1
ATOM 1875 C C . GLN A 1 227 ? -40.515 -11.630 47.186 1.00 92.06 227 GLN A C 1
ATOM 1877 O O . GLN A 1 227 ? -41.055 -12.174 48.143 1.00 92.06 227 GLN A O 1
ATOM 1882 N N . GLU A 1 228 ? -41.185 -10.843 46.345 1.00 92.19 228 GLU A N 1
ATOM 1883 C CA . GLU A 1 228 ? -42.610 -10.529 46.461 1.00 92.19 228 GLU A CA 1
ATOM 1884 C C . GLU A 1 228 ? -43.464 -11.800 46.413 1.00 92.19 228 GLU A C 1
ATOM 1886 O O . GLU A 1 228 ? -44.258 -12.029 47.320 1.00 92.19 228 GLU A O 1
ATOM 1891 N N . ASN A 1 229 ? -43.244 -12.680 45.428 1.00 91.56 229 ASN A N 1
ATOM 1892 C CA . ASN A 1 229 ? -43.954 -13.962 45.347 1.00 91.56 229 ASN A CA 1
ATOM 1893 C C . ASN A 1 229 ? -43.731 -14.827 46.598 1.00 91.56 229 ASN A C 1
ATOM 1895 O O . ASN A 1 229 ? -44.674 -15.402 47.130 1.00 91.56 229 ASN A O 1
ATOM 1899 N N . THR A 1 230 ? -42.491 -14.879 47.097 1.00 88.69 230 THR A N 1
ATOM 1900 C CA . THR A 1 230 ? -42.157 -15.643 48.308 1.00 88.69 230 THR A CA 1
ATOM 1901 C C . THR A 1 230 ? -42.869 -15.080 49.538 1.00 88.69 230 THR A C 1
ATOM 1903 O O . THR A 1 230 ? -43.394 -15.845 50.341 1.00 88.69 230 THR A O 1
ATOM 1906 N N . LEU A 1 231 ? -42.913 -13.754 49.691 1.00 89.75 231 LEU A N 1
ATOM 1907 C CA . LEU A 1 231 ? -43.625 -13.096 50.788 1.00 89.75 231 LEU A CA 1
ATOM 1908 C C . LEU A 1 231 ? -45.134 -13.347 50.710 1.00 89.75 231 LEU A C 1
ATOM 1910 O O . LEU A 1 231 ? -45.736 -13.677 51.724 1.00 89.75 231 LEU A O 1
ATOM 1914 N N . VAL A 1 232 ? -45.728 -13.277 49.515 1.00 91.69 232 VAL A N 1
ATOM 1915 C CA . VAL A 1 232 ? -47.152 -13.587 49.299 1.00 91.69 232 VAL A CA 1
ATOM 1916 C C . VAL A 1 232 ? -47.477 -15.033 49.685 1.00 91.69 232 VAL A C 1
ATOM 1918 O O . VAL A 1 232 ? -48.472 -15.271 50.369 1.00 91.69 232 VAL A O 1
ATOM 1921 N N . ASP A 1 233 ? -46.634 -15.993 49.293 1.00 88.44 233 ASP A N 1
ATOM 1922 C CA . ASP A 1 233 ? -46.806 -17.401 49.667 1.00 88.44 233 ASP A CA 1
ATOM 1923 C C . ASP A 1 233 ? -46.712 -17.595 51.191 1.00 88.44 233 ASP A C 1
ATOM 1925 O O . ASP A 1 233 ? -47.498 -18.343 51.773 1.00 88.44 233 ASP A O 1
ATOM 1929 N N . ARG A 1 234 ? -45.784 -16.893 51.855 1.00 84.88 234 ARG A N 1
ATOM 1930 C CA . ARG A 1 234 ? -45.602 -16.947 53.315 1.00 84.88 234 ARG A CA 1
ATOM 1931 C C . ARG A 1 234 ? -46.737 -16.290 54.089 1.00 84.88 234 ARG A C 1
ATOM 1933 O O . ARG A 1 234 ? -47.150 -16.836 55.106 1.00 84.88 234 ARG A O 1
ATOM 1940 N N . ASP A 1 235 ? -47.269 -15.176 53.599 1.00 86.19 235 ASP A N 1
ATOM 1941 C CA . ASP A 1 235 ? -48.421 -14.495 54.201 1.00 86.19 235 ASP A CA 1
ATOM 1942 C C . ASP A 1 235 ? -49.713 -15.322 54.079 1.00 86.19 235 ASP A C 1
ATOM 1944 O O . ASP A 1 235 ? -50.639 -15.161 54.878 1.00 86.19 235 ASP A O 1
ATOM 1948 N N . ALA A 1 236 ? -49.790 -16.223 53.092 1.00 87.12 236 ALA A N 1
ATOM 1949 C CA . ALA A 1 236 ? -50.907 -17.149 52.930 1.00 87.12 236 ALA A CA 1
ATOM 1950 C C . ALA A 1 236 ? -50.860 -18.344 53.907 1.00 87.12 236 ALA A C 1
ATOM 1952 O O . ALA A 1 236 ? -51.897 -18.975 54.145 1.00 87.12 236 ALA A O 1
ATOM 1953 N N . GLU A 1 237 ? -49.694 -18.670 54.481 1.00 86.19 237 GLU A N 1
ATOM 1954 C CA . GLU A 1 237 ? -49.544 -19.738 55.475 1.00 86.19 237 GLU A CA 1
ATOM 1955 C C . GLU A 1 237 ? -50.024 -19.270 56.867 1.00 86.19 237 GLU A C 1
ATOM 1957 O O . GLU A 1 237 ? -49.652 -18.194 57.338 1.00 86.19 237 GLU A O 1
ATOM 1962 N N . PRO A 1 238 ? -50.841 -20.063 57.586 1.00 85.50 238 PRO A N 1
ATOM 1963 C CA . PRO A 1 238 ? -51.245 -19.715 58.943 1.00 85.50 238 PRO A CA 1
ATOM 1964 C C . PRO A 1 238 ? -50.047 -19.749 59.904 1.00 85.50 238 PRO A C 1
ATOM 1966 O O . PRO A 1 238 ? -49.192 -20.634 59.826 1.00 85.50 238 PRO A O 1
ATOM 1969 N N . LEU A 1 239 ? -50.017 -18.811 60.856 1.00 86.19 239 LEU A N 1
ATOM 1970 C CA . LEU A 1 239 ? -48.931 -18.700 61.831 1.00 86.19 239 LEU A CA 1
ATOM 1971 C C . LEU A 1 239 ? -48.826 -19.959 62.717 1.00 86.19 239 LEU A C 1
ATOM 1973 O O . LEU A 1 239 ? -49.846 -20.430 63.222 1.00 86.19 239 LEU A O 1
ATOM 1977 N N . PRO A 1 240 ? -47.612 -20.487 62.958 1.00 88.44 240 PRO A N 1
ATOM 1978 C CA . PRO A 1 240 ? -47.412 -21.619 63.860 1.00 88.44 240 PRO A CA 1
ATOM 1979 C C . PRO A 1 240 ? -47.709 -21.278 65.331 1.00 88.44 240 PRO A C 1
ATOM 1981 O O . PRO A 1 240 ? -47.289 -20.237 65.830 1.00 88.44 240 PRO A O 1
ATOM 1984 N N . ASP A 1 241 ? -48.299 -22.221 66.072 1.00 86.06 241 ASP A N 1
ATOM 1985 C CA . ASP A 1 241 ? -48.617 -22.063 67.507 1.00 86.06 241 ASP A CA 1
ATOM 1986 C C . ASP A 1 241 ? -47.407 -22.285 68.448 1.00 86.06 241 ASP A C 1
ATOM 1988 O O . ASP A 1 241 ? -47.500 -22.125 69.667 1.00 86.06 241 ASP A O 1
ATOM 1992 N N . HIS A 1 242 ? -46.260 -22.702 67.901 1.00 91.12 242 HIS A N 1
ATOM 1993 C CA . HIS A 1 242 ? -45.054 -23.060 68.652 1.00 91.12 242 HIS A CA 1
ATOM 1994 C C . HIS A 1 242 ? -44.011 -21.933 68.597 1.00 91.12 242 HIS A C 1
ATOM 1996 O O . HIS A 1 242 ? -43.463 -21.640 67.534 1.00 91.12 242 HIS A O 1
ATOM 2002 N N . ILE A 1 243 ? -43.701 -21.337 69.757 1.00 86.50 243 ILE A N 1
ATOM 2003 C CA . ILE A 1 243 ? -42.833 -20.149 69.891 1.00 86.50 243 ILE A CA 1
ATOM 2004 C C . ILE A 1 243 ? -41.468 -20.308 69.184 1.00 86.50 243 ILE A C 1
ATOM 2006 O O . ILE A 1 243 ? -41.158 -19.453 68.357 1.00 86.50 243 ILE A O 1
ATOM 2010 N N . PRO A 1 244 ? -40.691 -21.397 69.378 1.00 91.25 244 PRO A N 1
ATOM 2011 C CA . PRO A 1 244 ? -39.414 -21.574 68.674 1.00 91.25 244 PRO A CA 1
ATOM 2012 C C . PRO A 1 244 ? -39.518 -21.577 67.142 1.00 91.25 244 PRO A C 1
ATOM 2014 O O . PRO A 1 244 ? -38.562 -21.243 66.447 1.00 91.25 244 PRO A O 1
ATOM 2017 N N . THR A 1 245 ? -40.671 -21.969 66.594 1.00 87.06 245 THR A N 1
ATOM 2018 C CA . THR A 1 245 ? -40.901 -21.958 65.144 1.00 87.06 245 THR A CA 1
ATOM 2019 C C . THR A 1 245 ? -41.112 -20.530 64.644 1.00 87.06 245 THR A C 1
ATOM 2021 O O . THR A 1 245 ? -40.581 -20.162 63.602 1.00 87.06 245 THR A O 1
ATOM 2024 N N . VAL A 1 246 ? -41.839 -19.710 65.409 1.00 87.00 246 VAL A N 1
ATOM 2025 C CA . VAL A 1 246 ? -42.044 -18.284 65.115 1.00 87.00 246 VAL A CA 1
ATOM 2026 C C . VAL A 1 246 ? -40.733 -17.505 65.239 1.00 87.00 246 VAL A C 1
ATOM 2028 O O . VAL A 1 246 ? -40.434 -16.688 64.375 1.00 87.00 246 VAL A O 1
ATOM 2031 N N . GLU A 1 247 ? -39.909 -17.795 66.250 1.00 90.56 247 GLU A N 1
ATOM 2032 C CA . GLU A 1 247 ? -38.572 -17.194 66.393 1.00 90.56 247 GLU A CA 1
ATOM 2033 C C . GLU A 1 247 ? -37.685 -17.481 65.173 1.00 90.56 247 GLU A C 1
ATOM 2035 O O . GLU A 1 247 ? -37.005 -16.582 64.682 1.00 90.56 247 GLU A O 1
ATOM 2040 N N . LYS A 1 248 ? -37.748 -18.702 64.624 1.00 89.50 248 LYS A N 1
ATOM 2041 C CA . LYS A 1 248 ? -37.035 -19.051 63.389 1.00 89.50 248 LYS A CA 1
ATOM 2042 C C . LYS A 1 248 ? -37.542 -18.262 62.175 1.00 89.50 248 LYS A C 1
ATOM 2044 O O . LYS A 1 248 ? -36.730 -17.803 61.382 1.00 89.50 248 LYS A O 1
ATOM 2049 N N . LEU A 1 249 ? -38.859 -18.086 62.037 1.00 89.25 249 LEU A N 1
ATOM 2050 C CA . LEU A 1 249 ? -39.451 -17.294 60.948 1.00 89.25 249 LEU A CA 1
ATOM 2051 C C . LEU A 1 249 ? -39.064 -15.809 61.036 1.00 89.25 249 LEU A C 1
ATOM 2053 O O . LEU A 1 249 ? -38.823 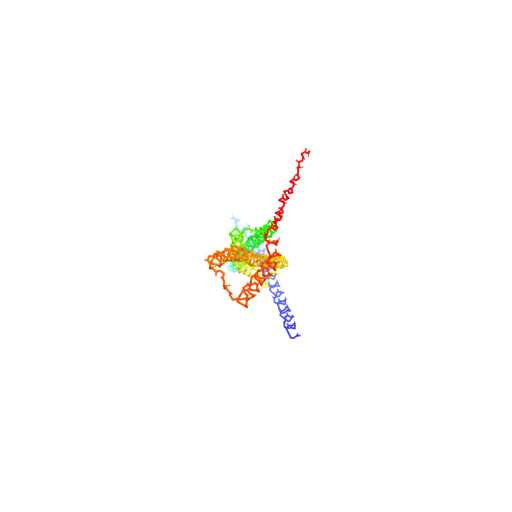-15.176 60.012 1.00 89.25 249 LEU A O 1
ATOM 2057 N N . ILE A 1 250 ? -38.968 -15.259 62.251 1.00 90.38 250 ILE A N 1
ATOM 2058 C CA . ILE A 1 250 ? -38.485 -13.889 62.478 1.00 90.38 250 ILE A CA 1
ATOM 2059 C C . ILE A 1 250 ? -37.023 -13.753 62.040 1.00 90.38 250 ILE A C 1
ATOM 2061 O O . ILE A 1 250 ? -36.682 -12.771 61.387 1.00 90.38 250 ILE A O 1
ATOM 2065 N N . GLU A 1 251 ? -36.171 -14.729 62.359 1.00 91.94 251 GLU A N 1
ATOM 2066 C CA . GLU A 1 251 ? -34.771 -14.727 61.922 1.00 91.94 251 GLU A CA 1
ATOM 2067 C C . GLU A 1 251 ? -34.651 -14.778 60.390 1.00 91.94 251 GLU A C 1
ATOM 2069 O O . GLU A 1 251 ? -33.934 -13.973 59.800 1.00 91.94 251 GLU A O 1
ATOM 2074 N N . GLU A 1 252 ? -35.416 -15.658 59.734 1.00 89.94 252 GLU A N 1
ATOM 2075 C CA . GLU A 1 252 ? -35.464 -15.761 58.267 1.00 89.94 252 GLU A CA 1
ATOM 2076 C C . GLU A 1 252 ? -35.935 -14.444 57.614 1.00 89.94 252 GLU A C 1
ATOM 2078 O O . GLU A 1 252 ? -35.363 -14.001 56.616 1.00 89.94 252 GLU A O 1
ATOM 2083 N N . HIS A 1 253 ? -36.936 -13.769 58.192 1.00 90.88 253 HIS A N 1
ATOM 2084 C CA . HIS A 1 253 ? -37.403 -12.469 57.701 1.00 90.88 253 HIS A CA 1
ATOM 2085 C C . HIS A 1 253 ? -36.386 -11.342 57.941 1.00 90.88 253 HIS A C 1
ATOM 2087 O O . HIS A 1 253 ? -36.172 -10.507 57.063 1.00 90.88 253 HIS A O 1
ATOM 2093 N N . ASN A 1 254 ? -35.721 -11.319 59.100 1.00 91.56 254 ASN A N 1
ATOM 2094 C CA . ASN A 1 254 ? -34.654 -10.354 59.378 1.00 91.56 254 ASN A CA 1
ATOM 2095 C C . ASN A 1 254 ? -33.491 -10.509 58.388 1.00 91.56 254 ASN A C 1
ATOM 2097 O O . ASN A 1 254 ? -32.964 -9.504 57.911 1.00 91.56 254 ASN A O 1
ATOM 2101 N N . GLN A 1 255 ? -33.143 -11.747 58.027 1.00 91.56 255 GLN A N 1
ATOM 2102 C CA . GLN A 1 255 ? -32.133 -12.027 57.011 1.00 91.56 255 GLN A CA 1
ATOM 2103 C C . GLN A 1 255 ? -32.541 -11.470 55.636 1.00 91.56 255 GLN A C 1
ATOM 2105 O O . GLN A 1 255 ? -31.742 -10.799 54.986 1.00 91.56 255 GLN A O 1
ATOM 2110 N N . LEU A 1 256 ? -33.800 -11.651 55.219 1.00 90.06 256 LEU A N 1
ATOM 2111 C CA . LEU A 1 256 ? -34.320 -11.048 53.983 1.00 90.06 256 LEU A CA 1
ATOM 2112 C C . LEU A 1 256 ? -34.236 -9.509 54.004 1.00 90.06 256 LEU A C 1
ATOM 2114 O O . LEU A 1 256 ? -33.881 -8.882 53.002 1.00 90.06 256 LEU A O 1
ATOM 2118 N N . MET A 1 257 ? -34.557 -8.886 55.140 1.00 91.62 257 MET A N 1
ATOM 2119 C CA . MET A 1 257 ? -34.461 -7.432 55.310 1.00 91.62 257 MET A CA 1
ATOM 2120 C C . MET A 1 257 ? -33.011 -6.938 55.180 1.00 91.62 257 MET A C 1
ATOM 2122 O O . MET A 1 257 ? -32.770 -5.904 54.552 1.00 91.62 257 MET A O 1
ATOM 2126 N N . GLU A 1 258 ? -32.043 -7.684 55.717 1.00 92.75 258 GLU A N 1
ATOM 2127 C CA . GLU A 1 258 ? -30.613 -7.390 55.570 1.00 92.75 258 GLU A CA 1
ATOM 2128 C C . GLU A 1 258 ? -30.137 -7.553 54.116 1.00 92.75 258 GLU A C 1
ATOM 2130 O O . GLU A 1 258 ? -29.469 -6.663 53.587 1.00 92.75 258 GLU A O 1
ATOM 2135 N N . GLU A 1 259 ? -30.546 -8.626 53.430 1.00 90.31 259 GLU A N 1
ATOM 2136 C CA . GLU A 1 259 ? -30.246 -8.858 52.008 1.00 90.31 259 GLU A CA 1
ATOM 2137 C C . GLU A 1 259 ? -30.821 -7.754 51.105 1.00 90.31 259 GLU A C 1
ATOM 2139 O O . GLU A 1 259 ? -30.152 -7.276 50.184 1.00 90.31 259 GLU A O 1
ATOM 2144 N N . THR A 1 260 ? -32.038 -7.290 51.404 1.00 89.19 260 THR A N 1
ATOM 2145 C CA . THR A 1 260 ? -32.673 -6.163 50.705 1.00 89.19 260 THR A CA 1
ATOM 2146 C C . THR A 1 260 ? -31.877 -4.875 50.909 1.00 89.19 260 THR A C 1
ATOM 2148 O O . THR A 1 260 ? -31.558 -4.172 49.947 1.00 89.19 260 THR A O 1
ATOM 2151 N N . ALA A 1 261 ? -31.501 -4.574 52.157 1.00 89.75 261 ALA A N 1
ATOM 2152 C CA . ALA A 1 261 ? -30.705 -3.396 52.480 1.00 89.75 261 ALA A CA 1
ATOM 2153 C C . ALA A 1 261 ? -29.337 -3.430 51.777 1.00 89.75 261 ALA A C 1
ATOM 2155 O O . ALA A 1 261 ? -28.906 -2.410 51.232 1.00 89.75 261 ALA A O 1
ATOM 2156 N N . ALA A 1 262 ? -28.699 -4.603 51.716 1.00 91.06 262 ALA A N 1
ATOM 2157 C CA . ALA A 1 262 ? -27.410 -4.806 51.062 1.00 91.06 262 ALA A CA 1
ATOM 2158 C C . ALA A 1 262 ? -27.443 -4.546 49.544 1.00 91.06 262 ALA A C 1
ATOM 2160 O O . ALA A 1 262 ? -26.435 -4.101 48.999 1.00 91.06 262 ALA A O 1
ATOM 2161 N N . ARG A 1 263 ? -28.588 -4.756 48.875 1.00 88.88 263 ARG A N 1
ATOM 2162 C CA . ARG A 1 263 ? -28.778 -4.496 47.431 1.00 88.88 263 ARG A CA 1
ATOM 2163 C C . ARG A 1 263 ? -29.134 -3.045 47.082 1.00 88.88 263 ARG A C 1
ATOM 2165 O O . ARG A 1 263 ? -28.997 -2.642 45.927 1.00 88.88 263 ARG A O 1
ATOM 2172 N N . THR A 1 264 ? -29.522 -2.222 48.058 1.00 87.00 264 THR A N 1
ATOM 2173 C CA . THR A 1 264 ? -29.834 -0.786 47.858 1.00 87.00 264 THR A CA 1
ATOM 2174 C C . THR A 1 264 ? -28.751 -0.011 47.080 1.00 87.00 264 THR A C 1
ATOM 2176 O O . THR A 1 264 ? -29.097 0.726 46.155 1.00 87.00 264 THR A O 1
ATOM 2179 N N . PRO A 1 265 ? -27.439 -0.187 47.354 1.00 88.25 265 PRO A N 1
ATOM 2180 C CA . PRO A 1 265 ? -26.385 0.529 46.634 1.00 88.25 265 PRO A CA 1
ATOM 2181 C C . PRO A 1 265 ? -26.271 0.153 45.150 1.00 88.25 265 PRO A C 1
ATOM 2183 O O . PRO A 1 265 ? -25.749 0.945 44.366 1.00 88.25 265 PRO A O 1
ATOM 2186 N N . GLU A 1 266 ? -26.696 -1.052 44.759 1.00 87.44 266 GLU A N 1
ATOM 2187 C CA . GLU A 1 266 ? -26.700 -1.508 43.362 1.00 87.44 266 GLU A CA 1
ATOM 2188 C C . GLU A 1 266 ? -27.843 -0.847 42.586 1.00 87.44 266 GLU A C 1
ATOM 2190 O O . GLU A 1 266 ? -27.619 -0.297 41.507 1.00 87.44 266 GLU A O 1
ATOM 2195 N N . LEU A 1 267 ? -29.027 -0.780 43.199 1.00 84.31 267 LEU A N 1
ATOM 2196 C CA . LEU A 1 267 ? -30.176 -0.011 42.713 1.00 84.31 267 LEU A CA 1
ATOM 2197 C C . LEU A 1 267 ? -29.815 1.462 42.481 1.00 84.31 267 LEU A C 1
ATOM 2199 O O . LEU A 1 267 ? -30.030 2.000 41.395 1.00 84.31 267 LEU A O 1
ATOM 2203 N N . ASP A 1 268 ? -29.168 2.097 43.460 1.00 84.38 268 ASP A N 1
ATOM 2204 C CA . ASP A 1 268 ? -28.735 3.495 43.357 1.00 84.38 268 ASP A CA 1
ATOM 2205 C C . ASP A 1 268 ? -27.711 3.736 42.235 1.00 84.38 268 ASP A C 1
ATOM 2207 O O . ASP A 1 268 ? -27.602 4.849 41.713 1.00 84.38 268 ASP A O 1
ATOM 2211 N N . ARG A 1 269 ? -26.917 2.724 41.863 1.00 83.31 269 ARG A N 1
ATOM 2212 C CA . ARG A 1 269 ? -25.955 2.833 40.755 1.00 83.31 269 ARG A CA 1
ATOM 2213 C C . ARG A 1 269 ? -26.655 2.822 39.404 1.00 83.31 269 ARG A C 1
ATOM 2215 O O . ARG A 1 269 ? -26.291 3.628 38.553 1.00 83.31 269 ARG A O 1
ATOM 2222 N N . VAL A 1 270 ? -27.644 1.950 39.226 1.00 79.56 270 VAL A N 1
ATOM 2223 C CA . VAL A 1 270 ? -28.365 1.779 37.956 1.00 79.56 270 VAL A CA 1
ATOM 2224 C C . VAL A 1 270 ? -29.411 2.881 37.749 1.00 79.56 270 VAL A C 1
ATOM 2226 O O . VAL A 1 270 ? -29.595 3.355 36.632 1.00 79.56 270 VAL A O 1
ATOM 2229 N N . CYS A 1 271 ? -30.038 3.377 38.821 1.00 72.94 271 CYS A N 1
ATOM 2230 C CA . CYS A 1 271 ? -31.022 4.464 38.755 1.00 72.94 271 CYS A CA 1
ATOM 2231 C C . CYS A 1 271 ? -30.414 5.871 38.611 1.00 72.94 271 CYS A C 1
ATOM 2233 O O . CYS A 1 271 ? -31.153 6.846 38.439 1.00 72.94 271 CYS A O 1
ATOM 2235 N N . LYS A 1 272 ? -29.083 6.025 38.677 1.00 74.38 272 LYS A N 1
ATOM 2236 C CA . LYS A 1 272 ? -28.445 7.321 38.410 1.00 74.38 272 LYS A CA 1
ATOM 2237 C C . LYS A 1 272 ? -28.625 7.693 36.934 1.00 74.38 272 LYS A C 1
ATOM 2239 O O . LYS A 1 272 ? -28.221 6.920 36.069 1.00 74.38 272 LYS A O 1
ATOM 2244 N N . PRO A 1 273 ? -29.155 8.889 36.616 1.00 55.62 273 PRO A N 1
ATOM 2245 C CA . PRO A 1 273 ? -29.277 9.318 35.230 1.00 55.62 273 PRO A CA 1
ATOM 2246 C C . PRO A 1 273 ? -27.881 9.426 34.606 1.00 55.62 273 PRO A C 1
ATOM 2248 O O . PRO A 1 273 ? -27.063 10.243 35.042 1.00 55.62 273 PRO A O 1
ATOM 2251 N N . LYS A 1 274 ? -27.610 8.608 33.581 1.00 56.09 274 LYS A N 1
ATOM 2252 C CA . LYS A 1 274 ? -26.413 8.740 32.743 1.00 56.09 274 LYS A CA 1
ATOM 2253 C C . LYS A 1 274 ? -26.463 10.128 32.089 1.00 56.09 274 LYS A C 1
ATOM 2255 O O . LYS A 1 274 ? -27.383 10.442 31.336 1.00 56.09 274 LYS A O 1
ATOM 2260 N N . GLN A 1 275 ? -25.526 11.012 32.436 1.00 46.44 275 GLN A N 1
ATOM 2261 C CA . GLN A 1 275 ? -25.414 12.317 31.784 1.00 46.44 275 GLN A CA 1
ATOM 2262 C C . GLN A 1 275 ? -24.920 12.098 30.353 1.00 46.44 275 GLN A C 1
ATOM 2264 O O . GLN A 1 275 ? -23.727 11.899 30.146 1.00 46.44 275 GLN A O 1
ATOM 2269 N N . GLN A 1 276 ? -25.818 12.168 29.370 1.00 41.16 276 GLN A N 1
ATOM 2270 C CA . GLN A 1 276 ? -25.407 12.216 27.969 1.00 41.16 276 GLN A CA 1
ATOM 2271 C C . GLN A 1 276 ? -24.511 13.447 27.742 1.00 41.16 276 GLN A C 1
ATOM 2273 O O . GLN A 1 276 ? -24.918 14.574 28.067 1.00 41.16 276 GLN A O 1
ATOM 2278 N N . PRO A 1 277 ? -23.299 13.285 27.180 1.00 38.97 277 PRO A N 1
ATOM 2279 C CA . PRO A 1 277 ? -22.476 14.418 26.802 1.00 38.97 277 PRO A CA 1
ATOM 2280 C C . PRO A 1 277 ? -23.211 15.211 25.723 1.00 38.97 277 PRO A C 1
ATOM 2282 O O . PRO A 1 277 ? -23.510 14.706 24.643 1.00 38.97 277 PRO A O 1
ATOM 2285 N N . LYS A 1 278 ? -23.513 16.480 26.012 1.00 35.88 278 LYS A N 1
ATOM 2286 C CA . LYS A 1 278 ? -24.087 17.399 25.027 1.00 35.88 278 LYS A CA 1
ATOM 2287 C C . LYS A 1 278 ? -23.158 17.458 23.816 1.00 35.88 278 LYS A C 1
ATOM 2289 O O . LYS A 1 278 ? -22.003 17.855 23.961 1.00 35.88 278 LYS A O 1
ATOM 2294 N N . LEU A 1 279 ? -23.685 17.118 22.641 1.00 38.41 279 LEU A N 1
ATOM 2295 C CA . LEU A 1 279 ? -23.069 17.369 21.339 1.00 38.41 279 LEU A CA 1
ATOM 2296 C C . LEU A 1 279 ? -22.564 18.819 21.290 1.00 38.41 279 LEU A C 1
ATOM 2298 O O . LEU A 1 279 ? -23.343 19.757 21.099 1.00 38.41 279 LEU A O 1
ATOM 2302 N N . SER A 1 280 ? -21.260 19.034 21.478 1.00 34.84 280 SER A N 1
ATOM 2303 C CA . SER A 1 280 ? -20.665 20.341 21.232 1.00 34.84 280 SER A CA 1
ATOM 2304 C C . SER A 1 280 ? -20.482 20.469 19.725 1.00 34.84 280 SER A C 1
ATOM 2306 O O . SER A 1 280 ? -19.430 20.132 19.182 1.00 34.84 280 SER A O 1
ATOM 2308 N N . MET A 1 281 ? -21.522 20.936 19.032 1.00 35.09 281 MET A N 1
ATOM 2309 C CA . MET A 1 281 ? -21.358 21.464 17.682 1.00 35.09 281 MET A CA 1
ATOM 2310 C C . MET A 1 281 ? -20.385 22.642 17.758 1.00 35.09 281 MET A C 1
ATOM 2312 O O . MET A 1 281 ? -20.743 23.763 18.130 1.00 35.09 281 MET A O 1
ATOM 2316 N N . THR A 1 282 ? -19.124 22.387 17.434 1.00 37.09 282 THR A N 1
ATOM 2317 C CA . THR A 1 282 ? -18.134 23.430 17.215 1.00 37.09 282 THR A CA 1
ATOM 2318 C C . THR A 1 282 ? -18.592 24.251 16.009 1.00 37.09 282 THR A C 1
ATOM 2320 O O . THR A 1 282 ? -18.687 23.769 14.881 1.00 37.09 282 THR A O 1
ATOM 2323 N N . ARG A 1 283 ? -18.964 25.512 16.276 1.00 38.69 283 ARG A N 1
ATOM 2324 C CA . ARG A 1 283 ? -19.356 26.513 15.275 1.00 38.69 283 ARG A CA 1
ATOM 2325 C C . ARG A 1 283 ? -18.316 26.559 14.157 1.00 38.69 283 ARG A C 1
ATOM 2327 O O . ARG A 1 283 ? -17.159 26.894 14.404 1.00 38.69 283 ARG A O 1
ATOM 2334 N N . LYS A 1 284 ? -18.762 26.319 12.921 1.00 39.41 284 LYS A N 1
ATOM 2335 C CA . LYS A 1 284 ? -18.018 26.674 11.705 1.00 39.41 284 LYS A CA 1
ATOM 2336 C C . LYS A 1 284 ? -17.586 28.151 11.786 1.00 39.41 284 LYS A C 1
ATOM 2338 O O . LYS A 1 284 ? -18.433 28.997 12.097 1.00 39.41 284 LYS A O 1
ATOM 2343 N N . PRO A 1 285 ? -16.322 28.502 11.494 1.00 40.06 285 PRO A N 1
ATOM 2344 C CA . PRO A 1 285 ? -15.923 29.896 11.389 1.00 40.06 285 PRO A CA 1
ATOM 2345 C C . PRO A 1 285 ? -16.563 30.514 10.140 1.00 40.06 285 PRO A C 1
ATOM 2347 O O . PRO A 1 285 ? -16.318 30.096 9.009 1.00 40.06 285 PRO A O 1
ATOM 2350 N N . SER A 1 286 ? -17.414 31.511 10.373 1.00 40.50 286 SER A N 1
ATOM 2351 C CA . SER A 1 286 ? -17.989 32.380 9.349 1.00 40.50 286 SER A CA 1
ATOM 2352 C C . SER A 1 286 ? -16.864 33.137 8.642 1.00 40.50 286 SER A C 1
ATOM 2354 O O . SER A 1 286 ? -16.248 34.017 9.238 1.00 40.50 286 SER A O 1
ATOM 2356 N N . ARG A 1 287 ? -16.592 32.807 7.376 1.00 47.50 287 ARG A N 1
ATOM 2357 C CA . ARG A 1 287 ? -15.791 33.661 6.491 1.00 47.50 287 ARG A CA 1
ATOM 2358 C C . ARG A 1 287 ? -16.667 34.817 6.014 1.00 47.50 287 ARG A C 1
ATOM 2360 O O . ARG A 1 287 ? -17.579 34.613 5.219 1.00 47.50 287 ARG A O 1
ATOM 2367 N N . THR A 1 288 ? -16.389 36.020 6.498 1.00 42.84 288 THR A N 1
ATOM 2368 C CA . THR A 1 288 ? -16.802 37.267 5.845 1.00 42.84 288 THR A CA 1
ATOM 2369 C C . THR A 1 288 ? -15.898 37.518 4.632 1.00 42.84 288 THR A C 1
ATOM 2371 O O . THR A 1 288 ? -14.688 37.318 4.747 1.00 42.84 288 THR A O 1
ATOM 2374 N N . PRO A 1 289 ? -16.442 37.949 3.483 1.00 54.53 289 PRO A N 1
ATOM 2375 C CA . PRO A 1 289 ? -15.640 38.341 2.333 1.00 54.53 289 PRO A CA 1
ATOM 2376 C C . PRO A 1 289 ? -15.195 39.808 2.452 1.00 54.53 289 PRO A C 1
ATOM 2378 O O . PRO A 1 289 ? -16.014 40.685 2.734 1.00 54.53 289 PRO A O 1
ATOM 2381 N N . MET A 1 290 ? -13.912 40.063 2.197 1.00 42.34 290 MET A N 1
ATOM 2382 C CA . MET A 1 290 ? -13.399 41.307 1.611 1.00 42.34 290 MET A CA 1
ATOM 2383 C C . MET A 1 290 ? -12.413 40.945 0.511 1.00 42.34 290 MET A C 1
ATOM 2385 O O . MET A 1 290 ? -11.648 39.977 0.726 1.00 42.34 290 MET A O 1
#

Organism: Artemia franciscana (NCBI:txid6661)

Radius of gyration: 47.44 Å; chains: 1; bounding box: 99×64×144 Å